Protein AF-A0A017T977-F1 (afdb_monomer_lite)

InterPro domains:
  IPR002156 Ribonuclease H domain [PF00075] (45-171)
  IPR002156 Ribonuclease H domain [PS50879] (41-176)
  IPR012337 Ribonuclease H-like superfamily [SSF53098] (46-172)
  IPR036397 Ribonuclease H superfamily [G3DSA:3.30.420.10] (46-178)

Sequence (209 aa):
MPLLPPWSSVVRVETTERKTYDREAGERKRAVGFKPDRTIDSDETWMFTDGSGSGWHGLVVLRQGEDSRLVARDARIPMKNVGAEMNALLLALEAIRPGERVVVVADFLWNVYYLLGWYKVNHPTLQEQVAKAHALLDACRPASLRYVHIRGHAKDSSPLGHWNHIADRLCALHRPVDCTAPVSAFGTPEAPRPLAKVLLEVTDGEIFR

Foldseek 3Di:
DPDADPLLVQEAAEELDPVVCCVCCPVVVHRYHYDVALADDDQAWEWAWDFALVQKIWIWIDHPPFFIKIWIDGDDDPPRHVLRQLVRVLVVLVVAAAQGAYEYEYQDPVNVCLLRVVDDDDDPSVVVSSVSSVVSCVVRVYVHYYYYHYHPPPLDLYPNNLVNVLRVVSRVVPFTDTFGHHPPLQPGSVDGDDPVVSCCVRVVCPRPD

Secondary structure (DSSP, 8-state):
-PPPPGGGGGEEEEES-HHHHIIIIIIS---EEE----S--SSSEEEEEEE-TTSEEEEEEE-TTSPEEEEEEE---S-SHHHHHHHHHHHHHHHPPTT-EEEEEES-THHHHHHTTSS---SHHHHHHHHHHHHHHHHH--SEEEEEE--TT----SHHHHHHHHHHHHHHT-S-EEEEE-GGGGEETTEEPPHHHHHHHHTTTGGG-

Radius of gyration: 16.59 Å; chains: 1; bounding box: 32×42×50 Å

pLDDT: mean 91.99, std 7.45, range [44.44, 98.69]

Organism: NCBI:txid1192034

Structure (mmCIF, N/CA/C/O backbone):
data_AF-A0A017T977-F1
#
_entry.id   AF-A0A017T977-F1
#
loop_
_atom_site.group_PDB
_atom_site.id
_atom_site.type_symbol
_atom_site.label_atom_id
_atom_site.label_alt_id
_atom_site.label_comp_id
_atom_site.label_asym_id
_atom_site.label_entity_id
_atom_site.label_seq_id
_atom_site.pdbx_PDB_ins_code
_atom_site.Cartn_x
_atom_site.Cartn_y
_atom_site.Cartn_z
_atom_site.occupancy
_atom_site.B_iso_or_equiv
_atom_site.auth_seq_id
_atom_site.auth_comp_id
_atom_site.auth_asym_id
_atom_site.auth_atom_id
_atom_site.pdbx_PDB_model_num
ATOM 1 N N . MET A 1 1 ? 3.792 5.392 -28.272 1.00 44.44 1 MET A N 1
ATOM 2 C CA . MET A 1 1 ? 3.687 5.237 -26.805 1.00 44.44 1 MET A CA 1
ATOM 3 C C . MET A 1 1 ? 2.607 4.205 -26.541 1.00 44.44 1 MET A C 1
ATOM 5 O O . MET A 1 1 ? 1.557 4.351 -27.158 1.00 44.44 1 MET A O 1
ATOM 9 N N . PRO A 1 2 ? 2.840 3.155 -25.734 1.00 53.47 2 PRO A N 1
ATOM 10 C CA . PRO A 1 2 ? 1.741 2.299 -25.300 1.00 53.47 2 PRO A CA 1
ATOM 11 C C . PRO A 1 2 ? 0.720 3.163 -24.550 1.00 53.47 2 PRO A C 1
ATOM 13 O O . PRO A 1 2 ? 1.106 4.042 -23.777 1.00 53.47 2 PRO A O 1
ATOM 16 N N . LEU A 1 3 ? -0.563 2.968 -24.849 1.00 64.94 3 LEU A N 1
ATOM 17 C CA . LEU A 1 3 ? -1.648 3.632 -24.133 1.00 64.94 3 LEU A CA 1
ATOM 18 C C . LEU A 1 3 ? -1.601 3.176 -22.674 1.00 64.94 3 LEU A C 1
ATOM 20 O O . LEU A 1 3 ? -1.457 1.982 -22.407 1.00 64.94 3 LEU A O 1
ATOM 24 N N . LEU A 1 4 ? -1.684 4.125 -21.741 1.00 75.62 4 LEU A N 1
ATOM 25 C CA . LEU A 1 4 ? -1.797 3.772 -20.333 1.00 75.62 4 LEU A CA 1
ATOM 26 C C . LEU A 1 4 ? -3.140 3.063 -20.095 1.00 75.62 4 LEU A C 1
ATOM 28 O O . LEU A 1 4 ? -4.134 3.433 -20.729 1.00 75.62 4 LEU A O 1
ATOM 32 N N . PRO A 1 5 ? -3.196 2.068 -19.195 1.00 81.88 5 PRO A N 1
ATOM 33 C CA . PRO A 1 5 ? -4.444 1.382 -18.884 1.00 81.88 5 PRO A CA 1
ATOM 34 C C . PRO A 1 5 ? -5.512 2.337 -18.321 1.00 81.88 5 PRO A C 1
ATOM 36 O O . PRO A 1 5 ? -5.151 3.350 -17.715 1.00 81.88 5 PRO A O 1
ATOM 39 N N . PRO A 1 6 ? -6.815 2.022 -18.438 1.00 82.44 6 PRO A N 1
ATOM 40 C CA . PRO A 1 6 ? -7.899 2.888 -17.963 1.00 82.44 6 PRO A CA 1
ATOM 41 C C . PRO A 1 6 ? -7.803 3.275 -16.480 1.00 82.44 6 PRO A C 1
ATOM 43 O O . PRO A 1 6 ? -8.101 4.410 -16.128 1.00 82.44 6 PRO A O 1
ATOM 46 N N . TRP A 1 7 ? -7.335 2.378 -15.606 1.00 88.38 7 TRP A N 1
ATOM 47 C CA . TRP A 1 7 ? -7.171 2.682 -14.177 1.00 88.38 7 TRP A CA 1
ATOM 48 C C . TRP A 1 7 ? -6.098 3.747 -13.904 1.00 88.38 7 TRP A C 1
ATOM 50 O O . TRP A 1 7 ? -6.095 4.364 -12.844 1.00 88.38 7 TRP A O 1
ATOM 60 N N . SER A 1 8 ? -5.189 4.017 -14.844 1.00 88.62 8 SER A N 1
ATOM 61 C CA . SER A 1 8 ? -4.122 5.005 -14.644 1.00 88.62 8 SER A CA 1
ATOM 62 C C . SER A 1 8 ? -4.657 6.421 -14.400 1.00 88.62 8 SER A C 1
ATOM 64 O O . SER A 1 8 ? -4.021 7.194 -13.687 1.00 88.62 8 SER A O 1
ATOM 66 N N . SER A 1 9 ? -5.851 6.752 -14.909 1.00 91.38 9 SER A N 1
ATOM 67 C CA . SER A 1 9 ? -6.478 8.063 -14.705 1.00 91.38 9 SER A CA 1
ATOM 68 C C . SER A 1 9 ? -7.018 8.275 -13.291 1.00 91.38 9 SER A C 1
ATOM 70 O O . SER A 1 9 ? -7.281 9.415 -12.911 1.00 91.38 9 SER A O 1
ATOM 72 N N . VAL A 1 10 ? -7.201 7.200 -12.516 1.00 93.94 10 VAL A N 1
ATOM 73 C CA . VAL A 1 10 ? -7.649 7.271 -11.117 1.00 93.94 10 VAL A CA 1
ATOM 74 C C . VAL A 1 10 ? -6.485 7.215 -10.123 1.00 93.94 10 VAL A C 1
ATOM 76 O O . VAL A 1 10 ? -6.712 7.291 -8.914 1.00 93.94 10 VAL A O 1
ATOM 79 N N . VAL A 1 11 ? -5.245 7.107 -10.619 1.00 96.62 11 VAL A N 1
ATOM 80 C CA . VAL A 1 11 ? -4.035 7.079 -9.794 1.00 96.62 11 VAL A CA 1
ATOM 81 C C . VAL A 1 11 ? -3.518 8.493 -9.552 1.00 96.62 11 VAL A C 1
ATOM 83 O O . VAL A 1 11 ? -3.280 9.259 -10.485 1.00 96.62 11 VAL A O 1
ATOM 86 N N . ARG A 1 12 ? -3.275 8.823 -8.286 1.00 97.31 12 ARG A N 1
ATOM 87 C CA . ARG A 1 12 ? -2.567 10.035 -7.860 1.00 97.31 12 ARG A CA 1
ATOM 88 C C . ARG A 1 12 ? -1.313 9.635 -7.105 1.00 97.31 12 ARG A C 1
ATOM 90 O O . ARG A 1 12 ? -1.373 8.750 -6.262 1.00 97.31 12 ARG A O 1
ATOM 97 N N . VAL A 1 13 ? -0.190 10.287 -7.390 1.00 98.00 13 VAL A N 1
ATOM 98 C CA . VAL A 1 13 ? 1.077 10.034 -6.693 1.00 98.00 13 VAL A CA 1
ATOM 99 C C . VAL A 1 13 ? 1.402 11.230 -5.820 1.00 98.00 13 VAL A C 1
ATOM 101 O O . VAL A 1 13 ? 1.393 12.361 -6.296 1.00 98.00 13 VAL A O 1
ATOM 104 N N . GLU A 1 14 ? 1.710 10.988 -4.556 1.00 98.00 14 GLU A N 1
ATOM 105 C CA . GLU A 1 14 ? 2.057 12.003 -3.569 1.00 98.00 14 GLU A CA 1
ATOM 106 C C . GLU A 1 14 ? 3.357 11.609 -2.864 1.00 98.00 14 GLU A C 1
ATOM 108 O O . GLU A 1 14 ? 3.715 10.435 -2.788 1.00 98.00 14 GLU A O 1
ATOM 113 N N . THR A 1 15 ? 4.088 12.589 -2.342 1.00 97.56 15 THR A N 1
ATOM 114 C CA . THR A 1 15 ? 5.251 12.348 -1.482 1.00 97.56 15 THR A CA 1
ATOM 115 C C . THR A 1 15 ? 5.244 13.293 -0.294 1.00 97.56 15 THR A C 1
ATOM 117 O O . THR A 1 15 ? 4.944 14.480 -0.446 1.00 97.56 15 THR A O 1
ATOM 120 N N . THR A 1 16 ? 5.649 12.792 0.873 1.00 96.12 16 THR A N 1
ATOM 121 C CA . THR A 1 16 ? 5.874 13.631 2.061 1.00 96.12 16 THR A CA 1
ATOM 122 C C . THR A 1 16 ? 7.256 14.278 2.083 1.00 96.12 16 THR A C 1
ATOM 124 O O . THR A 1 16 ? 7.513 15.196 2.854 1.00 96.12 16 THR A O 1
ATOM 127 N N . GLU A 1 17 ? 8.170 13.817 1.228 1.00 95.31 17 GLU A N 1
ATOM 128 C CA . GLU A 1 17 ? 9.544 14.313 1.180 1.00 95.31 17 GLU A CA 1
ATOM 129 C C . GLU A 1 17 ? 9.694 15.470 0.195 1.00 95.31 17 GLU A C 1
ATOM 131 O O . GLU A 1 17 ? 9.588 15.273 -1.019 1.00 95.31 17 GLU A O 1
ATOM 136 N N . ARG A 1 18 ? 10.028 16.663 0.711 1.00 95.38 18 ARG A N 1
ATOM 137 C CA . ARG A 1 18 ? 10.251 17.877 -0.096 1.00 95.38 18 ARG A CA 1
ATOM 138 C C . ARG A 1 18 ? 11.271 17.646 -1.209 1.00 95.38 18 ARG A C 1
ATOM 140 O O . ARG A 1 18 ? 10.976 17.911 -2.365 1.00 95.38 18 ARG A O 1
ATOM 147 N N . LYS A 1 19 ? 12.433 17.073 -0.877 1.00 95.38 19 LYS A N 1
ATOM 148 C CA . LYS A 1 19 ? 13.497 16.791 -1.859 1.00 95.38 19 LYS A CA 1
ATOM 149 C C . LYS A 1 19 ? 13.025 15.869 -2.985 1.00 95.38 19 LYS A C 1
ATOM 151 O O . LYS A 1 19 ? 13.422 16.042 -4.133 1.00 95.38 19 LYS A O 1
ATOM 156 N N . THR A 1 20 ? 12.194 14.879 -2.658 1.00 95.25 20 THR A N 1
ATOM 157 C CA . THR A 1 20 ? 11.607 13.982 -3.658 1.00 95.25 20 THR A CA 1
ATOM 158 C C . THR A 1 20 ? 10.600 14.732 -4.518 1.00 95.25 20 THR A C 1
ATOM 160 O O . THR A 1 20 ? 10.651 14.603 -5.734 1.00 95.25 20 THR A O 1
ATOM 163 N N . TYR A 1 21 ? 9.736 15.556 -3.924 1.00 96.75 21 TYR A N 1
ATOM 164 C CA . TYR A 1 21 ? 8.799 16.386 -4.680 1.00 96.75 21 TYR A CA 1
ATOM 165 C C . TYR A 1 21 ? 9.521 17.321 -5.657 1.00 96.75 21 TYR A C 1
ATOM 167 O O . TYR A 1 21 ? 9.223 17.292 -6.847 1.00 96.75 21 TYR A O 1
ATOM 175 N N . ASP A 1 22 ? 10.516 18.078 -5.190 1.00 96.69 22 ASP A N 1
ATOM 176 C CA . ASP A 1 22 ? 11.246 19.047 -6.015 1.00 96.69 22 ASP A CA 1
ATOM 177 C C . ASP A 1 22 ? 11.932 18.362 -7.214 1.00 96.69 22 ASP A C 1
ATOM 179 O O . ASP A 1 22 ? 11.858 18.845 -8.346 1.00 96.69 22 ASP A O 1
ATOM 183 N N . ARG A 1 23 ? 12.524 17.177 -6.996 1.00 96.06 23 ARG A N 1
ATOM 184 C CA . ARG A 1 23 ? 13.130 16.363 -8.062 1.00 96.06 23 ARG A CA 1
ATOM 185 C C . ARG A 1 23 ? 12.096 15.844 -9.063 1.00 96.06 23 ARG A C 1
ATOM 187 O O . ARG A 1 23 ? 12.322 15.875 -10.271 1.00 96.06 23 ARG A O 1
ATOM 194 N N . GLU A 1 24 ? 10.991 15.282 -8.580 1.00 96.12 24 GLU A N 1
ATOM 195 C CA . GLU A 1 24 ? 10.039 14.572 -9.439 1.00 96.12 24 GLU A CA 1
ATOM 196 C C . GLU A 1 24 ? 9.076 15.522 -10.154 1.00 96.12 24 GLU A C 1
ATOM 198 O O . GLU A 1 24 ? 8.912 15.413 -11.368 1.00 96.12 24 GLU A O 1
ATOM 203 N N . ALA A 1 25 ? 8.482 16.473 -9.435 1.00 93.00 25 ALA A N 1
ATOM 204 C CA . ALA A 1 25 ? 7.556 17.453 -9.996 1.00 93.00 25 ALA A CA 1
ATOM 205 C C . ALA A 1 25 ? 8.279 18.610 -10.703 1.00 93.00 25 ALA A C 1
ATOM 207 O O . ALA A 1 25 ? 7.788 19.108 -11.714 1.00 93.00 25 ALA A O 1
ATOM 208 N N . GLY A 1 26 ? 9.454 19.018 -10.211 1.00 92.00 26 GLY A N 1
ATOM 209 C CA . GLY A 1 26 ? 10.256 20.088 -10.805 1.00 92.00 26 GLY A CA 1
ATOM 210 C C . GLY A 1 26 ? 11.084 19.603 -11.993 1.00 92.00 26 GLY A C 1
ATOM 211 O O . GLY A 1 26 ? 10.698 19.780 -13.148 1.00 92.00 26 GLY A O 1
ATOM 212 N N . GLU A 1 27 ? 12.231 18.979 -11.716 1.00 89.62 27 GLU A N 1
ATOM 213 C CA . GLU A 1 27 ? 13.207 18.593 -12.751 1.00 89.62 27 GLU A CA 1
ATOM 214 C C . GLU A 1 27 ? 12.632 17.584 -13.754 1.00 89.62 27 GLU A C 1
ATOM 216 O O . GLU A 1 27 ? 12.839 17.701 -14.963 1.00 89.62 27 GLU A O 1
ATOM 221 N N . ARG A 1 28 ? 11.889 16.588 -13.255 1.00 89.69 28 ARG A N 1
ATOM 222 C CA . ARG A 1 28 ? 11.348 15.491 -14.073 1.00 89.69 28 ARG A CA 1
ATOM 223 C C . ARG A 1 28 ? 9.934 15.739 -14.589 1.00 89.69 28 ARG A C 1
ATOM 225 O O . ARG A 1 28 ? 9.462 14.940 -15.397 1.00 89.69 28 ARG A O 1
ATOM 232 N N . LYS A 1 29 ? 9.272 16.820 -14.153 1.00 91.94 29 LYS A N 1
ATOM 233 C CA . LYS A 1 29 ? 7.912 17.217 -14.568 1.00 91.94 29 LYS A CA 1
ATOM 234 C C . LYS A 1 29 ? 6.866 16.098 -14.444 1.00 91.94 29 LYS A C 1
ATOM 236 O O . LYS A 1 29 ? 5.935 16.018 -15.245 1.00 91.94 29 LYS A O 1
ATOM 241 N N . ARG A 1 30 ? 7.027 15.195 -13.476 1.00 92.69 30 ARG A N 1
ATOM 242 C CA . ARG A 1 30 ? 6.074 14.112 -13.199 1.00 92.69 30 ARG A CA 1
ATOM 243 C C . ARG A 1 30 ? 4.909 14.645 -12.374 1.00 92.69 30 ARG A C 1
ATOM 245 O O . ARG A 1 30 ? 5.078 15.548 -11.561 1.00 92.69 30 ARG A O 1
ATOM 252 N N . ALA A 1 31 ? 3.736 14.043 -12.550 1.00 94.19 31 ALA A N 1
ATOM 253 C CA . ALA A 1 31 ? 2.534 14.371 -11.787 1.00 94.19 31 ALA A CA 1
ATOM 254 C C . ALA A 1 31 ? 2.610 13.792 -10.360 1.00 94.19 31 ALA A C 1
ATOM 256 O O . ALA A 1 31 ? 1.888 12.860 -10.015 1.00 94.19 31 ALA A O 1
ATOM 257 N N . VAL A 1 32 ? 3.534 14.317 -9.555 1.00 96.94 32 VAL A N 1
ATOM 258 C CA . VAL A 1 32 ? 3.716 13.973 -8.141 1.00 96.94 32 VAL A CA 1
ATOM 259 C C . VAL A 1 32 ? 3.294 15.171 -7.297 1.00 96.94 32 VAL A C 1
ATOM 261 O O . VAL A 1 32 ? 3.865 16.248 -7.429 1.00 96.94 32 VAL A O 1
ATOM 264 N N . GLY A 1 33 ? 2.297 14.992 -6.434 1.00 97.25 33 GLY A N 1
ATOM 265 C CA . GLY A 1 33 ? 1.859 15.985 -5.458 1.00 97.25 33 GLY A CA 1
ATOM 266 C C . GLY A 1 33 ? 2.746 16.010 -4.213 1.00 97.25 33 GLY A C 1
ATOM 267 O O . GLY A 1 33 ? 3.407 15.025 -3.874 1.00 97.25 33 GLY A O 1
ATOM 268 N N . PHE A 1 34 ? 2.751 17.140 -3.507 1.00 97.38 34 PHE A N 1
ATOM 269 C CA . PHE A 1 34 ? 3.406 17.249 -2.207 1.00 97.38 34 PHE A CA 1
ATOM 270 C C . PHE A 1 34 ? 2.380 17.150 -1.080 1.00 97.38 34 PHE A C 1
ATOM 272 O O . PHE A 1 34 ? 1.479 17.983 -1.006 1.00 97.38 34 PHE A O 1
ATOM 279 N N . LYS A 1 35 ? 2.562 16.174 -0.188 1.00 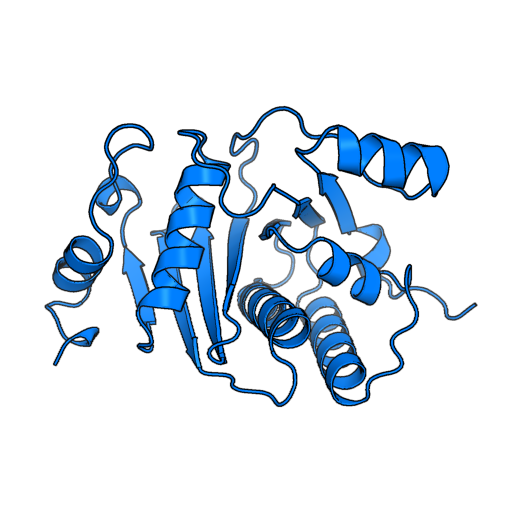95.88 35 LYS A N 1
ATOM 280 C CA . LYS A 1 35 ? 1.741 15.959 1.008 1.00 95.88 35 LYS A CA 1
ATOM 281 C C . LYS A 1 35 ? 2.593 16.213 2.263 1.00 95.88 35 LYS A C 1
ATOM 283 O O . LYS A 1 35 ? 3.202 15.279 2.776 1.00 95.88 35 LYS A O 1
ATOM 288 N N . PRO A 1 36 ? 2.738 17.465 2.735 1.00 92.44 36 PRO A N 1
ATOM 289 C CA . PRO A 1 36 ? 3.581 17.760 3.899 1.00 92.44 36 PRO A CA 1
ATOM 290 C C . PRO A 1 36 ? 3.051 17.154 5.197 1.00 92.44 36 PRO A C 1
ATOM 292 O O . PRO A 1 36 ? 3.823 16.879 6.114 1.00 92.44 36 PRO A O 1
ATOM 295 N N . ASP A 1 37 ? 1.734 17.002 5.296 1.00 92.00 37 ASP A N 1
ATOM 296 C CA . ASP A 1 37 ? 1.055 16.472 6.460 1.00 92.00 37 ASP A CA 1
ATOM 297 C C . ASP A 1 37 ? 1.156 14.944 6.475 1.00 92.00 37 ASP A C 1
ATOM 299 O O . ASP A 1 37 ? 0.714 14.238 5.571 1.00 92.00 37 ASP A O 1
ATOM 303 N N . ARG A 1 38 ? 1.753 14.407 7.535 1.00 93.38 38 ARG A N 1
ATOM 304 C CA . ARG A 1 38 ? 1.942 12.960 7.705 1.00 93.38 38 ARG A CA 1
ATOM 305 C C . ARG A 1 38 ? 0.774 12.325 8.466 1.00 93.38 38 ARG A C 1
ATOM 307 O O . ARG A 1 38 ? 0.964 11.453 9.311 1.00 93.38 38 ARG A O 1
ATOM 314 N N . THR A 1 39 ? -0.440 12.792 8.191 1.00 94.44 39 THR A N 1
ATOM 315 C CA . THR A 1 39 ? -1.687 12.330 8.811 1.00 94.44 39 THR A CA 1
ATOM 316 C C . THR A 1 39 ? -2.501 11.466 7.850 1.00 94.44 39 THR A C 1
ATOM 318 O O . THR A 1 39 ? -2.377 11.572 6.628 1.00 94.44 39 THR A O 1
ATOM 321 N N . ILE A 1 40 ? -3.355 10.620 8.428 1.00 95.06 40 ILE A N 1
ATOM 322 C CA . ILE A 1 40 ? -4.468 9.989 7.717 1.00 95.06 40 ILE A CA 1
ATOM 323 C C . ILE A 1 40 ? -5.554 11.058 7.563 1.00 95.06 40 ILE A C 1
ATOM 325 O O . ILE A 1 40 ? -6.062 11.568 8.559 1.00 95.06 40 ILE A O 1
ATOM 329 N N . ASP A 1 41 ? -5.832 11.454 6.324 1.00 95.50 41 ASP A N 1
ATOM 330 C CA . ASP A 1 41 ? -6.587 12.671 5.982 1.00 95.50 41 ASP A CA 1
ATOM 331 C C . ASP A 1 41 ? -7.957 12.406 5.335 1.00 95.50 41 ASP A C 1
ATOM 333 O O . ASP A 1 41 ? -8.613 13.335 4.866 1.00 95.50 41 ASP A O 1
ATOM 337 N N . SER A 1 42 ? -8.387 11.146 5.278 1.00 96.19 42 SER A N 1
ATOM 338 C CA . SER A 1 42 ? -9.607 10.731 4.582 1.00 96.19 42 SER A CA 1
ATOM 339 C C . SER A 1 42 ? -10.173 9.427 5.141 1.00 96.19 42 SER A C 1
ATOM 341 O O . SER A 1 42 ? -9.494 8.698 5.865 1.00 96.19 42 SER A O 1
ATOM 343 N N . ASP A 1 43 ? -11.421 9.148 4.773 1.00 96.19 43 ASP A N 1
ATOM 344 C CA . ASP A 1 43 ? -12.174 7.920 5.048 1.00 96.19 43 ASP A CA 1
ATOM 345 C C . ASP A 1 43 ? -11.886 6.782 4.049 1.00 96.19 43 ASP A C 1
ATOM 347 O O . ASP A 1 43 ? -12.495 5.716 4.121 1.00 96.19 43 ASP A O 1
ATOM 351 N N . GLU A 1 44 ? -10.956 6.999 3.116 1.00 98.12 44 GLU A N 1
ATOM 352 C CA . GLU A 1 44 ? -10.479 5.986 2.174 1.00 98.12 44 GLU A CA 1
ATOM 353 C C . GLU A 1 44 ? -9.837 4.804 2.919 1.00 98.12 44 GLU A C 1
ATOM 355 O O . GLU A 1 44 ? -9.420 4.920 4.071 1.00 98.12 44 GLU A O 1
ATOM 360 N N . THR A 1 45 ? -9.715 3.652 2.265 1.00 98.56 45 THR A N 1
ATOM 361 C CA . THR A 1 45 ? -8.996 2.517 2.857 1.00 98.56 45 THR A CA 1
ATOM 362 C C . THR A 1 45 ? -7.496 2.756 2.773 1.00 98.56 45 THR A C 1
ATOM 364 O O . THR A 1 45 ? -6.945 2.868 1.678 1.00 98.56 45 THR A O 1
ATOM 367 N N . TRP A 1 46 ? -6.821 2.785 3.921 1.00 98.69 46 TRP A N 1
ATOM 368 C CA . TRP A 1 46 ? -5.377 2.992 4.006 1.00 98.69 46 TRP A CA 1
ATOM 369 C C . TRP A 1 46 ? -4.643 1.662 4.086 1.00 98.69 46 TRP A C 1
ATOM 371 O O . TRP A 1 46 ? -4.933 0.827 4.940 1.00 98.69 46 TRP A O 1
ATOM 381 N N . MET A 1 47 ? -3.673 1.471 3.204 1.00 98.69 47 MET A N 1
ATOM 382 C CA . MET A 1 47 ? -2.865 0.267 3.095 1.00 98.69 47 MET A CA 1
ATOM 383 C C . MET A 1 47 ? -1.396 0.639 3.250 1.00 98.69 47 MET A C 1
ATOM 385 O O . MET A 1 47 ? -0.868 1.386 2.435 1.00 98.69 47 MET A O 1
ATOM 389 N N . PHE A 1 48 ? -0.736 0.129 4.283 1.00 97.81 48 PHE A N 1
ATOM 390 C CA . PHE A 1 48 ? 0.685 0.368 4.536 1.00 97.81 48 PHE A CA 1
ATOM 391 C C . PHE A 1 48 ? 1.459 -0.878 4.158 1.00 97.81 48 PHE A C 1
ATOM 393 O O . PHE A 1 48 ? 1.179 -1.948 4.698 1.00 97.81 48 PHE A O 1
ATOM 400 N N . THR A 1 49 ? 2.403 -0.743 3.236 1.00 97.12 49 THR A N 1
ATOM 401 C CA . THR A 1 49 ? 3.176 -1.868 2.709 1.00 97.12 49 THR A CA 1
ATOM 402 C C . THR A 1 49 ? 4.649 -1.685 2.986 1.00 97.12 49 THR A C 1
ATOM 404 O O . THR A 1 49 ? 5.157 -0.577 2.830 1.00 97.12 49 THR A O 1
ATOM 407 N N . ASP A 1 50 ? 5.325 -2.782 3.295 1.00 95.25 50 ASP A N 1
ATOM 408 C CA . ASP A 1 50 ? 6.781 -2.827 3.356 1.00 95.25 50 ASP A CA 1
ATOM 409 C C . ASP A 1 50 ? 7.304 -4.161 2.808 1.00 95.25 50 ASP A C 1
ATOM 411 O O . ASP A 1 50 ? 6.621 -5.193 2.883 1.00 95.25 50 ASP A O 1
ATOM 415 N N . GLY A 1 51 ? 8.499 -4.135 2.221 1.00 93.56 51 GLY A N 1
ATOM 416 C CA . GLY A 1 51 ? 9.148 -5.294 1.626 1.00 93.56 51 GLY A CA 1
ATOM 417 C C . GLY A 1 51 ? 10.587 -5.449 2.100 1.00 93.56 51 GLY A C 1
ATOM 418 O O . GLY A 1 51 ? 11.450 -4.626 1.818 1.00 93.56 51 GLY A O 1
ATOM 419 N N . SER A 1 52 ? 10.901 -6.578 2.732 1.00 90.19 52 SER A N 1
ATOM 420 C CA . SER A 1 52 ? 12.263 -6.876 3.167 1.00 90.19 52 SER A CA 1
ATOM 421 C C . SER A 1 52 ? 13.037 -7.691 2.136 1.00 90.19 52 SER A C 1
ATOM 423 O O . SER A 1 52 ? 12.549 -8.684 1.591 1.00 90.19 52 SER A O 1
ATOM 425 N N . GLY A 1 53 ? 14.322 -7.370 1.967 1.00 88.31 53 GLY A N 1
ATOM 426 C CA . GLY A 1 53 ? 15.258 -8.172 1.173 1.00 88.31 53 GLY A CA 1
ATOM 427 C C . GLY A 1 53 ? 15.472 -9.608 1.683 1.00 88.31 53 GLY A C 1
ATOM 428 O O . GLY A 1 53 ? 16.131 -10.393 1.000 1.00 88.31 53 GLY A O 1
ATOM 429 N N . SER A 1 54 ? 14.924 -9.971 2.853 1.00 89.25 54 SER A N 1
ATOM 430 C CA . SER A 1 54 ? 14.824 -11.360 3.329 1.00 89.25 54 SER A CA 1
ATOM 431 C C . SER A 1 54 ? 13.742 -12.183 2.606 1.00 89.25 54 SER A C 1
ATOM 433 O O . SER A 1 54 ? 13.700 -13.405 2.765 1.00 89.25 54 SER A O 1
ATOM 435 N N . GLY A 1 55 ? 12.897 -11.536 1.794 1.00 90.25 55 GLY A N 1
ATOM 436 C CA . GLY A 1 55 ? 11.778 -12.143 1.069 1.00 90.25 55 GLY A CA 1
ATOM 437 C C . GLY A 1 55 ? 10.443 -12.097 1.812 1.00 90.25 55 GLY A C 1
ATOM 438 O O . GLY A 1 55 ? 9.495 -12.749 1.380 1.00 90.25 55 GLY A O 1
ATOM 439 N N . TRP A 1 56 ? 10.364 -11.347 2.912 1.00 94.19 56 TRP A N 1
ATOM 440 C CA . TRP A 1 56 ? 9.141 -11.137 3.682 1.00 94.19 56 TRP A CA 1
ATOM 441 C C . TRP A 1 56 ? 8.503 -9.794 3.359 1.00 94.19 56 TRP A C 1
ATOM 443 O O . TRP A 1 56 ? 9.201 -8.793 3.212 1.00 94.19 56 TRP A O 1
ATOM 453 N N . HIS A 1 57 ? 7.176 -9.784 3.285 1.00 94.81 57 HIS A N 1
ATOM 454 C CA . HIS A 1 57 ? 6.387 -8.612 2.918 1.00 94.81 57 HIS A CA 1
ATOM 455 C C . HIS A 1 57 ? 5.267 -8.418 3.926 1.00 94.81 57 HIS A C 1
ATOM 457 O O . HIS A 1 57 ? 4.611 -9.393 4.306 1.00 94.81 57 HIS A O 1
ATOM 463 N N . GLY A 1 58 ? 5.056 -7.175 4.332 1.00 95.81 58 GLY A N 1
ATOM 464 C CA . GLY A 1 58 ? 4.084 -6.765 5.329 1.00 95.81 58 GLY A CA 1
ATOM 465 C C . GLY A 1 58 ? 3.014 -5.880 4.708 1.00 95.81 58 GLY A C 1
ATOM 466 O O . GLY A 1 58 ? 3.291 -5.061 3.832 1.00 95.81 58 GLY A O 1
ATOM 467 N N . LEU A 1 59 ? 1.784 -6.044 5.181 1.00 98.31 59 LEU A N 1
ATOM 468 C CA . LEU A 1 59 ? 0.648 -5.199 4.851 1.00 98.31 59 LEU A CA 1
ATOM 469 C C . LEU A 1 59 ? -0.167 -4.927 6.115 1.00 98.31 59 LEU A C 1
ATOM 471 O O . LEU A 1 59 ? -0.542 -5.848 6.840 1.00 98.31 59 LEU A O 1
ATOM 475 N N . VAL A 1 60 ? -0.513 -3.662 6.322 1.00 98.38 60 VAL A N 1
ATOM 476 C CA . VAL A 1 60 ? -1.573 -3.246 7.243 1.00 98.38 60 VAL A CA 1
ATOM 477 C C . VAL A 1 60 ? -2.700 -2.624 6.435 1.00 98.38 60 VAL A C 1
ATOM 479 O O . VAL A 1 60 ? -2.441 -1.723 5.644 1.00 98.38 60 VAL A O 1
ATOM 482 N N . VAL A 1 61 ? -3.942 -3.061 6.649 1.00 98.62 61 VAL A N 1
ATOM 483 C CA . VAL A 1 61 ? -5.138 -2.454 6.045 1.00 98.62 61 VAL A CA 1
ATOM 484 C C . VAL A 1 61 ? -5.984 -1.814 7.136 1.00 98.62 61 VAL A C 1
ATOM 486 O O . VAL A 1 61 ? -6.422 -2.496 8.062 1.00 98.62 61 VAL A O 1
ATOM 489 N N . LEU A 1 62 ? -6.241 -0.517 6.998 1.00 98.19 62 LEU A N 1
ATOM 490 C CA . LEU A 1 62 ? -7.167 0.252 7.819 1.00 98.19 62 LEU A CA 1
ATOM 491 C C . LEU A 1 62 ? -8.374 0.610 6.959 1.00 98.19 62 LEU A C 1
ATOM 493 O O . LEU A 1 62 ? -8.257 1.375 6.001 1.00 98.19 62 LEU A O 1
ATOM 497 N N . ARG A 1 63 ? -9.533 0.056 7.301 1.00 97.50 63 ARG A N 1
ATOM 498 C CA . ARG A 1 63 ? -10.797 0.337 6.624 1.00 97.50 63 ARG A CA 1
ATOM 499 C C . ARG A 1 63 ? -11.796 0.862 7.645 1.00 97.50 63 ARG A C 1
ATOM 501 O O . ARG A 1 63 ? -11.873 0.350 8.759 1.00 97.50 63 ARG A O 1
ATOM 508 N N . GLN A 1 64 ? -12.535 1.909 7.289 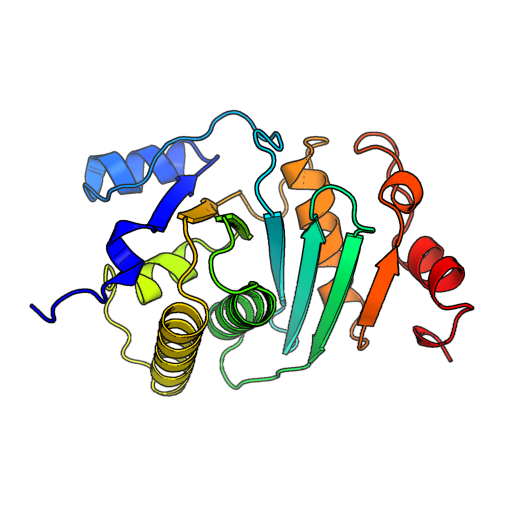1.00 94.44 64 GLN A N 1
ATOM 509 C CA . GLN A 1 64 ? -13.466 2.541 8.217 1.00 94.44 64 GLN A CA 1
ATOM 510 C C . GLN A 1 64 ? -14.535 1.545 8.691 1.00 94.44 64 GLN A C 1
ATOM 512 O O . GLN A 1 64 ? -15.172 0.875 7.882 1.00 94.44 64 GLN A O 1
ATOM 517 N N . GLY A 1 65 ? -14.741 1.476 10.008 1.00 94.75 65 GLY A N 1
ATOM 518 C CA . GLY A 1 65 ? -15.729 0.584 10.621 1.00 94.75 65 GLY A CA 1
ATOM 519 C C . GLY A 1 65 ? -15.288 -0.878 10.743 1.00 94.75 65 GLY A C 1
ATOM 520 O O . GLY A 1 65 ? -16.084 -1.700 11.187 1.00 94.75 65 GLY A O 1
ATOM 521 N N . GLU A 1 66 ? -14.045 -1.201 10.385 1.00 96.88 66 GLU A N 1
ATOM 522 C CA . GLU A 1 66 ? -13.473 -2.540 10.514 1.00 96.88 66 GLU A CA 1
ATOM 523 C C . GLU A 1 66 ? -12.249 -2.526 11.433 1.00 96.88 66 GLU A C 1
ATOM 525 O O . GLU A 1 66 ? -11.556 -1.514 11.575 1.00 96.88 66 GLU A O 1
ATOM 530 N N . ASP A 1 67 ? -11.966 -3.679 12.034 1.00 97.44 67 ASP A N 1
ATOM 531 C CA . ASP A 1 67 ? -10.686 -3.910 12.691 1.00 97.44 67 ASP A CA 1
ATOM 532 C C . ASP A 1 67 ? -9.548 -3.887 11.663 1.00 97.44 67 ASP A C 1
ATOM 534 O O . ASP A 1 67 ? -9.706 -4.293 10.506 1.00 97.44 67 ASP A O 1
ATOM 538 N N . SER A 1 68 ? -8.370 -3.436 12.092 1.00 97.56 68 SER A N 1
ATOM 539 C CA . SER A 1 68 ? -7.182 -3.402 11.245 1.00 97.56 68 SER A CA 1
ATOM 540 C C . SER A 1 68 ? -6.790 -4.817 10.841 1.00 97.56 68 SER A C 1
ATOM 542 O O . SER A 1 68 ? -6.592 -5.674 11.703 1.00 97.56 68 SER A O 1
ATOM 544 N N . ARG A 1 69 ? -6.600 -5.062 9.544 1.00 98.06 69 ARG A N 1
ATOM 545 C CA . ARG A 1 69 ? -6.060 -6.337 9.055 1.00 98.06 69 ARG A CA 1
ATOM 546 C C . ARG A 1 69 ? -4.541 -6.265 8.976 1.00 98.06 69 ARG A C 1
ATOM 548 O O . ARG A 1 69 ? -3.998 -5.322 8.404 1.00 98.06 69 ARG A O 1
ATOM 555 N N . LEU A 1 70 ? -3.869 -7.279 9.506 1.00 98.12 70 LEU A N 1
ATOM 556 C CA . LEU A 1 70 ? -2.423 -7.457 9.447 1.00 98.12 70 LEU A CA 1
ATOM 557 C C . LEU A 1 70 ? -2.107 -8.665 8.578 1.00 98.12 70 LEU A C 1
ATOM 559 O O . LEU A 1 70 ? -2.641 -9.747 8.817 1.00 98.12 70 LEU A O 1
ATOM 563 N N . VAL A 1 71 ? -1.219 -8.496 7.603 1.00 97.69 71 VAL A N 1
ATOM 564 C CA . VAL A 1 71 ? -0.764 -9.590 6.747 1.00 97.69 71 VAL A CA 1
ATOM 565 C C . VAL A 1 71 ? 0.757 -9.576 6.650 1.00 97.69 71 VAL A C 1
ATOM 567 O O . VAL A 1 71 ? 1.359 -8.530 6.426 1.00 97.69 71 VAL A O 1
ATOM 570 N N . ALA A 1 72 ? 1.378 -10.742 6.791 1.00 96.50 72 ALA A N 1
ATOM 571 C CA . ALA A 1 72 ? 2.789 -10.961 6.502 1.00 96.50 72 ALA A CA 1
ATOM 572 C C . ALA A 1 72 ? 2.944 -12.250 5.691 1.00 96.50 72 ALA A C 1
ATOM 574 O O . ALA A 1 72 ? 2.393 -13.288 6.068 1.00 96.50 72 ALA A O 1
ATOM 575 N N . ARG A 1 73 ? 3.670 -12.200 4.570 1.0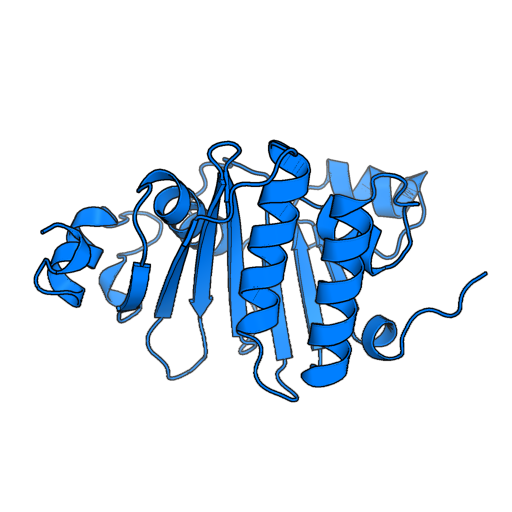0 95.06 73 ARG A N 1
ATOM 576 C CA . ARG A 1 73 ? 3.875 -13.362 3.686 1.00 95.06 73 ARG A CA 1
ATOM 577 C C . ARG A 1 73 ? 5.315 -13.461 3.199 1.00 95.06 73 ARG A C 1
ATOM 579 O O . ARG A 1 73 ? 5.924 -12.460 2.819 1.00 95.06 73 ARG A O 1
ATOM 586 N N . ASP A 1 74 ? 5.818 -14.691 3.147 1.00 93.31 74 ASP A N 1
ATOM 587 C CA . ASP A 1 74 ? 7.042 -15.022 2.419 1.00 93.31 74 ASP A CA 1
ATOM 588 C C . ASP A 1 74 ? 6.719 -15.096 0.921 1.00 93.31 74 ASP A C 1
ATOM 590 O O . ASP A 1 74 ? 5.811 -15.815 0.501 1.00 93.31 74 ASP A O 1
ATOM 594 N N . ALA A 1 75 ? 7.456 -14.335 0.119 1.00 86.12 75 ALA A N 1
ATOM 595 C CA . ALA A 1 75 ? 7.488 -14.484 -1.329 1.00 86.12 75 ALA A CA 1
ATOM 596 C C . ALA A 1 75 ? 8.907 -14.207 -1.844 1.00 86.12 75 ALA A C 1
ATOM 598 O O . ALA A 1 75 ? 9.137 -13.276 -2.622 1.00 86.12 75 ALA A O 1
ATOM 599 N N . ARG A 1 76 ? 9.883 -14.993 -1.372 1.00 81.75 76 ARG A N 1
ATOM 600 C CA . ARG A 1 76 ? 11.271 -14.932 -1.856 1.00 81.75 76 ARG A CA 1
ATOM 601 C C . ARG A 1 76 ? 11.338 -14.998 -3.377 1.00 81.75 76 ARG A C 1
ATOM 603 O O . ARG A 1 76 ? 10.905 -15.963 -4.002 1.00 81.75 76 ARG A O 1
ATOM 610 N N . ILE A 1 77 ? 11.987 -13.995 -3.951 1.00 76.75 77 ILE A N 1
ATOM 611 C CA . ILE A 1 77 ? 12.312 -13.923 -5.373 1.00 76.75 77 ILE A CA 1
ATOM 612 C C . ILE A 1 77 ? 13.790 -13.563 -5.549 1.00 76.75 77 ILE A C 1
ATOM 614 O O . ILE A 1 77 ? 14.383 -12.956 -4.652 1.00 76.75 77 ILE A O 1
ATOM 618 N N . PRO A 1 78 ? 14.413 -13.903 -6.692 1.00 73.81 78 PRO A N 1
ATOM 619 C CA . PRO A 1 78 ? 15.814 -13.590 -6.982 1.00 73.81 78 PRO A CA 1
ATOM 620 C C . PRO A 1 78 ? 16.026 -12.095 -7.307 1.00 73.81 78 PRO A C 1
ATOM 622 O O . PRO A 1 78 ? 16.677 -11.735 -8.281 1.00 73.81 78 PRO A O 1
ATOM 625 N N . MET A 1 79 ? 15.458 -11.202 -6.496 1.00 76.00 79 MET A N 1
ATOM 626 C CA . MET A 1 79 ? 15.582 -9.753 -6.600 1.00 76.00 79 MET A CA 1
ATOM 627 C C . MET A 1 79 ? 15.354 -9.157 -5.209 1.00 76.00 79 MET A C 1
ATOM 629 O O . MET A 1 79 ? 14.220 -9.077 -4.753 1.00 76.00 79 MET A O 1
ATOM 633 N N . LYS A 1 80 ? 16.442 -8.764 -4.532 1.00 73.62 80 LYS A N 1
ATOM 634 C CA . LYS A 1 80 ? 16.409 -8.423 -3.099 1.00 73.62 80 LYS A CA 1
ATOM 635 C C . LYS A 1 80 ? 15.449 -7.273 -2.785 1.00 73.62 80 LYS A C 1
ATOM 637 O O . LYS A 1 80 ? 14.437 -7.497 -2.147 1.00 73.62 80 LYS A O 1
ATOM 642 N N . ASN A 1 81 ? 15.758 -6.061 -3.245 1.00 83.12 81 ASN A N 1
ATOM 643 C CA . ASN A 1 81 ? 15.063 -4.867 -2.750 1.00 83.12 81 ASN A CA 1
ATOM 644 C C . ASN A 1 81 ? 13.864 -4.511 -3.632 1.00 83.12 81 ASN A C 1
ATOM 646 O O . ASN A 1 81 ? 12.731 -4.627 -3.200 1.00 83.12 81 ASN A O 1
ATOM 650 N N . VAL A 1 82 ? 14.095 -4.177 -4.908 1.00 88.56 82 VAL A N 1
ATOM 651 C CA . VAL A 1 82 ? 13.015 -3.764 -5.834 1.00 88.56 82 VAL A CA 1
ATOM 652 C C . VAL A 1 82 ? 11.910 -4.818 -5.938 1.00 88.56 82 VAL A C 1
ATOM 654 O O . VAL A 1 82 ? 10.734 -4.486 -6.036 1.00 88.56 82 VAL A O 1
ATOM 657 N N . GLY A 1 83 ? 12.293 -6.092 -5.910 1.00 87.19 83 GLY A N 1
ATOM 658 C CA . GLY A 1 83 ? 11.354 -7.197 -5.969 1.00 87.19 83 GLY A CA 1
ATOM 659 C C . GLY A 1 83 ? 10.502 -7.328 -4.713 1.00 87.19 83 GLY A C 1
ATOM 660 O O . GLY A 1 83 ? 9.298 -7.552 -4.838 1.00 87.19 83 GLY A O 1
ATOM 661 N N . ALA A 1 84 ? 11.110 -7.172 -3.535 1.00 89.75 84 ALA A N 1
ATOM 662 C CA . ALA A 1 84 ? 10.391 -7.214 -2.270 1.00 89.75 84 ALA A CA 1
ATOM 663 C C . ALA A 1 84 ? 9.366 -6.077 -2.186 1.00 89.75 84 ALA A C 1
ATOM 665 O O . ALA A 1 84 ? 8.194 -6.317 -1.912 1.00 89.75 84 ALA A O 1
ATOM 666 N N . GLU A 1 85 ? 9.768 -4.863 -2.546 1.00 92.44 85 GLU A N 1
ATOM 667 C CA . GLU A 1 85 ? 8.879 -3.697 -2.557 1.00 92.44 85 GLU A CA 1
ATOM 668 C C . GLU A 1 85 ? 7.688 -3.873 -3.504 1.00 92.44 85 GLU A C 1
ATOM 670 O O . GLU A 1 85 ? 6.550 -3.530 -3.176 1.00 92.44 85 GLU A O 1
ATOM 675 N N . MET A 1 86 ? 7.924 -4.467 -4.676 1.00 95.06 86 MET A N 1
ATOM 676 C CA . MET A 1 86 ? 6.855 -4.781 -5.621 1.00 95.06 86 MET A CA 1
ATOM 677 C C . MET A 1 86 ? 5.927 -5.885 -5.117 1.00 95.06 86 MET A C 1
ATOM 679 O O . MET A 1 86 ? 4.723 -5.810 -5.345 1.00 95.06 86 MET A O 1
ATOM 683 N N . ASN A 1 87 ? 6.444 -6.899 -4.422 1.00 94.44 87 ASN A N 1
ATOM 684 C CA . ASN A 1 87 ? 5.611 -7.930 -3.799 1.00 94.44 87 ASN A CA 1
ATOM 685 C C . ASN A 1 87 ? 4.761 -7.369 -2.653 1.00 94.44 87 ASN A C 1
ATOM 687 O O . ASN A 1 87 ? 3.604 -7.761 -2.513 1.00 94.44 87 ASN A O 1
ATOM 691 N N . ALA A 1 88 ? 5.295 -6.428 -1.874 1.00 95.38 88 ALA A N 1
ATOM 692 C CA . ALA A 1 88 ? 4.539 -5.725 -0.843 1.00 95.38 88 ALA A CA 1
ATOM 693 C C . ALA A 1 88 ? 3.391 -4.904 -1.454 1.00 95.38 88 ALA A C 1
ATOM 695 O O . ALA A 1 88 ? 2.250 -4.992 -1.000 1.00 95.38 88 ALA A O 1
ATOM 696 N N . LEU A 1 89 ? 3.653 -4.196 -2.559 1.00 97.06 89 LEU A N 1
ATOM 697 C CA . LEU A 1 89 ? 2.601 -3.534 -3.330 1.00 97.06 89 LEU A CA 1
ATOM 698 C C . LEU A 1 89 ? 1.560 -4.538 -3.854 1.00 97.06 89 LEU A C 1
ATOM 700 O O . LEU A 1 89 ? 0.364 -4.288 -3.732 1.00 97.06 89 LEU A O 1
ATOM 704 N N . LEU A 1 90 ? 1.981 -5.674 -4.419 1.00 97.00 90 LEU A N 1
ATOM 705 C CA . LEU A 1 90 ? 1.054 -6.711 -4.888 1.00 97.00 90 LEU A CA 1
ATOM 706 C C . LEU A 1 90 ? 0.149 -7.217 -3.761 1.00 97.00 90 LEU A C 1
ATOM 708 O O . LEU A 1 90 ? -1.040 -7.416 -3.994 1.00 97.00 90 LEU A O 1
ATOM 712 N N . LEU A 1 91 ? 0.681 -7.358 -2.545 1.00 96.31 91 LEU A N 1
ATOM 713 C CA . LEU A 1 91 ? -0.097 -7.739 -1.369 1.00 96.31 91 LEU A CA 1
ATOM 714 C C . LEU A 1 91 ? -1.202 -6.716 -1.059 1.00 96.31 91 LEU A C 1
ATOM 716 O O . LEU A 1 91 ? -2.334 -7.114 -0.785 1.00 96.31 91 LEU A O 1
ATOM 720 N N . ALA A 1 92 ? -0.913 -5.412 -1.155 1.00 98.06 92 ALA A N 1
ATOM 721 C CA . ALA A 1 92 ? -1.939 -4.372 -1.038 1.00 98.06 92 ALA A CA 1
ATOM 722 C C . ALA A 1 92 ? -2.971 -4.449 -2.168 1.00 98.06 92 ALA A C 1
ATOM 724 O O . ALA A 1 92 ? -4.168 -4.418 -1.898 1.00 98.06 92 ALA A O 1
ATOM 725 N N . LEU A 1 93 ? -2.531 -4.594 -3.423 1.00 97.94 93 LEU A N 1
ATOM 726 C CA . LEU A 1 93 ? -3.437 -4.660 -4.575 1.00 97.94 93 LEU A CA 1
ATOM 727 C C . LEU A 1 93 ? -4.386 -5.869 -4.506 1.00 97.94 93 LEU A C 1
ATOM 729 O O . LEU A 1 93 ? -5.550 -5.748 -4.877 1.00 97.94 93 LEU A O 1
ATOM 733 N N . GLU A 1 94 ? -3.921 -7.007 -3.985 1.00 97.75 94 GLU A N 1
ATOM 734 C CA . GLU A 1 94 ? -4.747 -8.192 -3.704 1.00 97.75 94 GLU A CA 1
ATOM 735 C C . GLU A 1 94 ? -5.808 -7.944 -2.614 1.00 97.75 94 GLU A C 1
ATOM 737 O O . GLU A 1 94 ? -6.825 -8.637 -2.577 1.00 97.75 94 GLU A O 1
ATOM 742 N N . ALA A 1 95 ? -5.591 -6.971 -1.723 1.00 97.81 95 ALA A N 1
ATOM 743 C CA . ALA A 1 95 ? -6.505 -6.630 -0.634 1.00 97.81 95 ALA A CA 1
ATOM 744 C C . ALA A 1 95 ? -7.552 -5.561 -1.006 1.00 97.81 95 ALA A C 1
ATOM 746 O O . ALA A 1 95 ? -8.460 -5.296 -0.205 1.00 97.81 95 ALA A O 1
ATOM 747 N N . ILE A 1 96 ? -7.437 -4.952 -2.192 1.00 98.12 96 ILE A N 1
ATOM 748 C CA . ILE A 1 96 ? -8.393 -3.961 -2.700 1.00 98.12 96 ILE A CA 1
ATOM 749 C C . ILE A 1 96 ? -9.732 -4.640 -2.988 1.00 98.12 96 ILE A C 1
ATOM 751 O O . ILE A 1 96 ? -9.804 -5.647 -3.695 1.00 98.12 96 ILE A O 1
ATOM 755 N N . ARG A 1 97 ? -10.817 -4.052 -2.479 1.00 97.69 97 ARG A N 1
ATOM 756 C CA . ARG A 1 97 ? -12.181 -4.463 -2.831 1.00 97.69 97 ARG A CA 1
ATOM 757 C C . ARG A 1 97 ? -12.628 -3.782 -4.130 1.00 97.69 97 ARG A C 1
ATOM 759 O O . ARG A 1 97 ? -12.225 -2.646 -4.389 1.00 97.69 97 ARG A O 1
ATOM 766 N N . PRO A 1 98 ? -13.475 -4.424 -4.956 1.00 97.56 98 PRO A N 1
ATOM 767 C CA . PRO A 1 98 ? -13.921 -3.804 -6.195 1.00 97.56 98 PRO A CA 1
ATOM 768 C C . PRO A 1 98 ? -14.576 -2.430 -5.988 1.00 97.56 98 PRO A C 1
ATOM 770 O O . PRO A 1 98 ? -15.432 -2.284 -5.118 1.00 97.56 98 PRO A O 1
ATOM 773 N N . GLY A 1 99 ? -14.179 -1.429 -6.781 1.00 96.62 99 GLY A N 1
ATOM 774 C CA . GLY A 1 99 ? -14.711 -0.060 -6.694 1.00 96.62 99 GLY A CA 1
ATOM 775 C C . GLY A 1 99 ? -14.265 0.745 -5.468 1.00 96.62 99 GLY A C 1
ATOM 776 O O . GLY A 1 99 ? -14.749 1.854 -5.254 1.00 96.62 99 GLY A O 1
ATOM 777 N N . GLU A 1 100 ? -13.350 0.219 -4.656 1.00 97.12 100 GLU A N 1
ATOM 778 C CA . GLU A 1 100 ? -12.888 0.879 -3.439 1.00 97.12 100 GLU A CA 1
ATOM 779 C C . GLU A 1 100 ? -12.036 2.126 -3.730 1.00 97.12 100 GLU A C 1
ATOM 781 O O . GLU A 1 100 ? -11.325 2.203 -4.735 1.00 97.12 100 GLU A O 1
ATOM 786 N N . ARG A 1 101 ? -12.102 3.111 -2.829 1.00 98.50 101 ARG A N 1
ATOM 787 C CA . ARG A 1 101 ? -11.176 4.248 -2.784 1.00 98.50 101 ARG A CA 1
ATOM 788 C C . ARG A 1 101 ? -10.042 3.910 -1.829 1.00 98.50 101 ARG A C 1
ATOM 790 O O . ARG A 1 101 ? -10.297 3.682 -0.646 1.00 98.50 101 ARG A O 1
ATOM 797 N N . VAL A 1 102 ? -8.815 3.853 -2.337 1.00 98.38 102 VAL A N 1
ATOM 798 C CA . VAL A 1 102 ? -7.668 3.356 -1.566 1.00 98.38 102 VAL A CA 1
ATOM 799 C C . VAL A 1 102 ? -6.509 4.341 -1.538 1.00 98.38 102 VAL A C 1
ATOM 801 O O . VAL A 1 102 ? -6.226 5.039 -2.515 1.00 98.38 102 VAL A O 1
ATOM 804 N N . VAL A 1 103 ? -5.795 4.335 -0.418 1.00 98.69 103 VAL A N 1
ATOM 805 C CA . VAL A 1 103 ? -4.503 4.990 -0.243 1.00 98.69 103 VAL A CA 1
ATOM 806 C C . VAL A 1 103 ? -3.468 3.919 0.060 1.00 98.69 103 VAL A C 1
ATOM 808 O O . VAL A 1 103 ? -3.553 3.248 1.082 1.00 98.69 103 VAL A O 1
ATOM 811 N N . VAL A 1 104 ? -2.481 3.755 -0.815 1.00 98.50 104 VAL A N 1
ATOM 812 C CA . VAL A 1 104 ? -1.321 2.892 -0.582 1.00 98.50 104 VAL A CA 1
ATOM 813 C C . VAL A 1 104 ? -0.165 3.762 -0.111 1.00 98.50 104 VAL A C 1
ATOM 815 O O . VAL A 1 104 ? 0.237 4.699 -0.802 1.00 98.50 104 VAL A O 1
ATOM 818 N N . VAL A 1 105 ? 0.368 3.448 1.063 1.00 97.88 105 VAL A N 1
ATOM 819 C CA . VAL A 1 105 ? 1.514 4.108 1.679 1.00 97.88 105 VAL A CA 1
ATOM 820 C C . VAL A 1 105 ? 2.696 3.152 1.643 1.00 97.88 105 VAL A C 1
ATOM 822 O O . VAL A 1 105 ? 2.604 2.027 2.131 1.00 97.88 105 VAL A O 1
ATOM 825 N N . ALA A 1 106 ? 3.800 3.613 1.070 1.00 96.19 106 ALA A N 1
ATOM 826 C CA . ALA A 1 106 ? 5.032 2.845 0.955 1.00 96.19 106 ALA A CA 1
ATOM 827 C C . ALA A 1 106 ? 6.232 3.791 0.974 1.00 96.19 106 ALA A C 1
ATOM 829 O O . ALA A 1 106 ? 6.115 4.967 0.613 1.00 96.19 106 ALA A O 1
ATOM 830 N N . ASP A 1 107 ? 7.405 3.290 1.331 1.00 92.88 107 ASP A N 1
ATOM 831 C CA . ASP A 1 107 ? 8.637 4.073 1.282 1.00 92.88 107 ASP A CA 1
ATOM 832 C C . ASP A 1 107 ? 9.427 3.925 -0.026 1.00 92.88 107 ASP A C 1
ATOM 834 O O . ASP A 1 107 ? 10.344 4.702 -0.312 1.00 92.88 107 ASP A O 1
ATOM 838 N N . PHE A 1 108 ? 9.004 3.003 -0.891 1.00 93.19 108 PHE A N 1
ATOM 839 C CA . PHE A 1 108 ? 9.612 2.797 -2.192 1.00 93.19 108 PHE A CA 1
ATOM 840 C C . PHE A 1 108 ? 8.795 3.404 -3.335 1.00 93.19 108 PHE A C 1
ATOM 842 O O . PHE A 1 108 ? 7.846 2.830 -3.866 1.00 93.19 108 PHE A O 1
ATOM 849 N N . LEU A 1 109 ? 9.200 4.592 -3.785 1.00 92.81 109 LEU A N 1
ATOM 850 C CA . LEU A 1 109 ? 8.480 5.339 -4.825 1.00 92.81 109 LEU A CA 1
ATOM 851 C C . LEU A 1 109 ? 8.539 4.698 -6.226 1.00 92.81 109 LEU A C 1
ATOM 853 O O . LEU A 1 109 ? 7.703 4.983 -7.079 1.00 92.81 109 LEU A O 1
ATOM 857 N N . TRP A 1 110 ? 9.516 3.833 -6.501 1.00 92.75 110 TRP A N 1
ATOM 858 C CA . TRP A 1 110 ? 9.675 3.259 -7.842 1.00 92.75 110 TR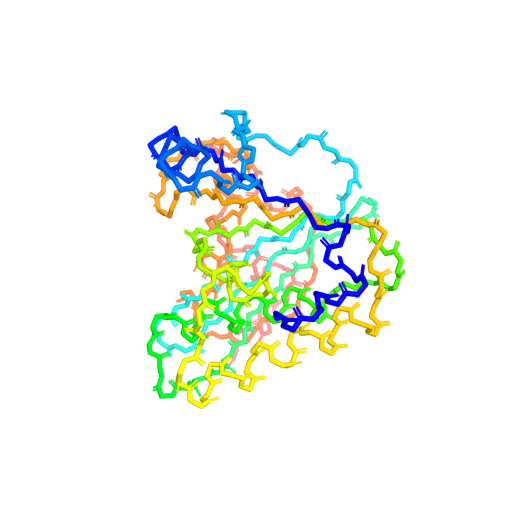P A CA 1
ATOM 859 C C . TRP A 1 110 ? 8.564 2.279 -8.219 1.00 92.75 110 TRP A C 1
ATOM 861 O O . TRP A 1 110 ? 8.286 2.142 -9.408 1.00 92.75 110 TRP A O 1
ATOM 871 N N . ASN A 1 111 ? 7.889 1.672 -7.238 1.00 91.94 111 ASN A N 1
ATOM 872 C CA . ASN A 1 111 ? 6.726 0.812 -7.459 1.00 91.94 111 ASN A CA 1
ATOM 873 C C . ASN A 1 111 ? 5.713 1.476 -8.400 1.00 91.94 111 ASN A C 1
ATOM 875 O O . ASN A 1 111 ? 5.395 0.951 -9.469 1.00 91.94 111 ASN A O 1
ATOM 879 N N . VAL A 1 112 ? 5.279 2.695 -8.063 1.00 94.25 112 VAL A N 1
ATOM 880 C CA . VAL A 1 112 ? 4.285 3.414 -8.868 1.00 94.25 112 VAL A CA 1
ATOM 881 C C . VAL A 1 112 ? 4.850 3.920 -10.199 1.00 94.25 112 VAL A C 1
ATOM 883 O O . VAL A 1 112 ? 4.109 4.053 -11.169 1.00 94.25 112 VAL A O 1
ATOM 886 N N . TYR A 1 113 ? 6.167 4.126 -10.311 1.00 94.25 113 TYR A N 1
ATOM 887 C CA . TYR A 1 113 ? 6.786 4.493 -11.592 1.00 94.25 113 TYR A CA 1
ATOM 888 C C . TYR A 1 113 ? 6.682 3.375 -12.615 1.00 94.25 113 TYR A C 1
ATOM 890 O O . TYR A 1 113 ? 6.442 3.648 -13.792 1.00 94.25 113 TYR A O 1
ATOM 898 N N . TYR A 1 114 ? 6.876 2.135 -12.170 1.00 93.88 114 TYR A N 1
ATOM 899 C CA . TYR A 1 114 ? 6.734 0.973 -13.032 1.00 93.88 114 TYR A CA 1
ATOM 900 C C . TYR A 1 114 ? 5.277 0.770 -13.436 1.00 93.88 114 TYR A C 1
ATOM 902 O O . TYR A 1 114 ? 5.008 0.545 -14.615 1.00 93.88 114 TYR A O 1
ATOM 910 N N . LEU A 1 115 ? 4.335 0.944 -12.498 1.00 93.25 115 LEU A N 1
ATOM 911 C CA . LEU A 1 115 ? 2.906 0.864 -12.804 1.00 93.25 115 LEU A CA 1
ATOM 912 C C . LEU A 1 115 ? 2.485 1.889 -13.860 1.00 93.25 115 LEU A C 1
ATOM 914 O O . LEU A 1 115 ? 1.841 1.520 -14.839 1.00 93.25 115 LEU A O 1
ATOM 918 N N . LEU A 1 116 ? 2.878 3.153 -13.686 1.00 93.69 116 LEU A N 1
ATOM 919 C CA . LEU A 1 116 ? 2.503 4.260 -14.572 1.00 93.69 116 LEU A CA 1
ATOM 920 C C . LEU A 1 116 ? 3.351 4.345 -15.850 1.00 93.69 116 LEU A C 1
ATOM 922 O O . LEU A 1 116 ? 3.197 5.283 -16.630 1.00 93.69 116 LEU A O 1
ATOM 926 N N . GLY A 1 117 ? 4.285 3.414 -16.064 1.00 91.75 117 GLY A N 1
ATOM 927 C CA . GLY A 1 117 ? 5.163 3.420 -17.235 1.00 91.75 117 GLY A CA 1
ATOM 928 C C . GLY A 1 117 ? 6.124 4.614 -17.298 1.00 91.75 117 GLY A C 1
ATOM 929 O O . GLY A 1 117 ? 6.696 4.890 -18.352 1.00 91.75 117 GLY A O 1
ATOM 930 N N . TRP A 1 118 ? 6.341 5.325 -16.186 1.00 91.81 118 TRP A N 1
ATOM 931 C CA . TRP A 1 118 ? 7.312 6.427 -16.096 1.00 91.81 118 TRP A CA 1
ATOM 932 C C . TRP A 1 118 ? 8.761 5.944 -16.144 1.00 91.81 118 TRP A C 1
ATOM 934 O O . TRP A 1 118 ? 9.685 6.754 -16.284 1.00 91.81 118 TRP A O 1
ATOM 944 N N . TYR A 1 119 ? 8.966 4.637 -15.985 1.00 90.25 119 TYR A N 1
ATOM 945 C CA . TYR A 1 119 ? 10.254 3.987 -16.126 1.00 90.25 119 TYR A CA 1
ATOM 946 C C . TYR A 1 119 ? 10.114 2.658 -16.867 1.00 90.25 119 TYR A C 1
ATOM 948 O O . TYR A 1 119 ? 9.174 1.899 -16.635 1.00 90.25 119 TYR A O 1
ATOM 956 N N . LYS A 1 120 ? 11.070 2.363 -17.754 1.00 88.69 120 LYS A N 1
ATOM 957 C CA . LYS A 1 120 ? 11.080 1.113 -18.517 1.00 88.69 120 LYS A CA 1
ATOM 958 C C . LYS A 1 120 ? 11.601 -0.029 -17.649 1.00 88.69 120 LYS A C 1
ATOM 960 O O . LYS A 1 120 ? 12.716 0.033 -17.135 1.00 88.69 120 LYS A O 1
ATOM 965 N N . VAL A 1 121 ? 10.818 -1.096 -17.550 1.00 90.19 121 VAL A N 1
ATOM 966 C CA . VAL A 1 121 ? 11.214 -2.328 -16.867 1.00 90.19 121 VAL A CA 1
ATOM 967 C C . VAL A 1 121 ? 11.871 -3.280 -17.862 1.00 90.19 121 VAL A C 1
ATOM 969 O O . VAL A 1 121 ? 11.233 -3.713 -18.820 1.00 90.19 121 VAL A O 1
ATOM 972 N N . ASN A 1 122 ? 13.138 -3.623 -17.624 1.00 90.00 122 ASN A N 1
ATOM 973 C CA . ASN A 1 122 ? 13.886 -4.576 -18.457 1.00 90.00 122 ASN A CA 1
ATOM 974 C C . ASN A 1 122 ? 14.077 -5.948 -17.789 1.00 90.00 122 ASN A C 1
ATOM 976 O O . ASN A 1 122 ? 14.408 -6.908 -18.473 1.00 90.00 122 ASN A O 1
ATOM 980 N N . HIS A 1 123 ? 13.906 -6.046 -16.467 1.00 91.44 123 HIS A N 1
ATOM 981 C CA . HIS A 1 123 ? 14.110 -7.297 -15.738 1.00 91.44 123 HIS A CA 1
ATOM 982 C C . HIS A 1 123 ? 12.860 -8.192 -15.844 1.00 91.44 123 HIS A C 1
ATOM 984 O O . HIS A 1 123 ? 11.801 -7.740 -15.403 1.00 91.44 123 HIS A O 1
ATOM 990 N N . PRO A 1 124 ? 12.951 -9.443 -16.340 1.00 91.75 124 PRO A N 1
ATOM 991 C CA . PRO A 1 124 ? 11.780 -10.293 -16.601 1.00 91.75 124 PRO A CA 1
ATOM 992 C C . PRO A 1 124 ? 10.859 -10.481 -15.390 1.00 91.75 124 PRO A C 1
ATOM 994 O O . PRO A 1 124 ? 9.673 -10.188 -15.468 1.00 91.75 124 PRO A O 1
ATOM 997 N N . THR A 1 125 ? 11.413 -10.825 -14.223 1.00 91.44 125 THR A N 1
ATOM 998 C CA . THR A 1 125 ? 10.623 -10.983 -12.985 1.00 91.44 125 THR A CA 1
ATOM 999 C C . THR A 1 125 ? 9.874 -9.708 -12.591 1.00 91.44 125 THR A C 1
ATOM 1001 O O . THR A 1 125 ? 8.751 -9.765 -12.107 1.00 91.44 125 THR A O 1
ATOM 1004 N N . LEU A 1 126 ? 10.470 -8.535 -12.826 1.00 92.31 126 LEU A N 1
ATOM 1005 C CA . LEU A 1 126 ? 9.810 -7.268 -12.522 1.00 92.31 126 LEU A CA 1
ATOM 1006 C C . LEU A 1 126 ? 8.699 -6.973 -13.541 1.00 92.31 126 LEU A C 1
ATOM 1008 O O . LEU A 1 126 ? 7.675 -6.409 -13.175 1.00 92.31 126 LEU A O 1
ATOM 1012 N N . GLN A 1 127 ? 8.865 -7.380 -14.806 1.00 93.88 127 GLN A N 1
ATOM 1013 C CA . GLN A 1 127 ? 7.807 -7.276 -15.818 1.00 93.88 127 GLN A CA 1
ATOM 1014 C C . GLN A 1 127 ? 6.598 -8.132 -15.433 1.00 93.88 127 GLN A C 1
ATOM 1016 O O . GLN A 1 127 ? 5.472 -7.654 -15.527 1.00 93.88 127 GLN A O 1
ATOM 1021 N N . GLU A 1 128 ? 6.827 -9.352 -14.944 1.00 93.94 128 GLU A N 1
ATOM 1022 C CA . GLU A 1 128 ? 5.768 -10.238 -14.445 1.00 93.94 128 GLU A CA 1
ATOM 1023 C C . GLU A 1 128 ? 5.031 -9.626 -13.247 1.00 93.94 128 GLU A C 1
ATOM 1025 O O . GLU A 1 128 ? 3.801 -9.604 -13.226 1.00 93.94 128 GLU A O 1
ATOM 1030 N N . GLN A 1 129 ? 5.760 -9.064 -12.276 1.00 94.69 129 GLN A N 1
ATOM 1031 C CA . GLN A 1 129 ? 5.154 -8.386 -11.125 1.00 94.69 129 GLN A CA 1
ATOM 1032 C C . GLN A 1 129 ? 4.314 -7.173 -11.546 1.00 94.69 129 GLN A C 1
ATOM 1034 O O . GLN A 1 129 ? 3.199 -6.995 -11.059 1.00 94.69 129 GLN A O 1
ATOM 1039 N N . VAL A 1 130 ? 4.815 -6.353 -12.474 1.00 95.31 130 VAL A N 1
ATOM 1040 C CA . VAL A 1 130 ? 4.072 -5.197 -12.999 1.00 95.31 130 VAL A CA 1
ATOM 1041 C C . VAL A 1 130 ? 2.832 -5.644 -13.772 1.00 95.31 130 VAL A C 1
ATOM 1043 O O . VAL A 1 130 ? 1.761 -5.082 -13.565 1.00 95.31 130 VAL A O 1
ATOM 1046 N N . ALA A 1 131 ? 2.939 -6.688 -14.597 1.00 95.19 131 ALA A N 1
ATOM 1047 C CA . ALA A 1 131 ? 1.795 -7.254 -15.306 1.00 95.19 131 ALA A CA 1
ATOM 1048 C C . ALA A 1 131 ? 0.738 -7.805 -14.334 1.00 95.19 131 ALA A C 1
ATOM 1050 O O . ALA A 1 131 ? -0.454 -7.568 -14.523 1.00 95.19 131 ALA A O 1
ATOM 1051 N N . LYS A 1 132 ? 1.161 -8.476 -13.253 1.00 96.38 132 LYS A N 1
ATOM 1052 C CA . LYS A 1 132 ? 0.256 -8.935 -12.189 1.00 96.38 132 LYS A CA 1
ATOM 1053 C C . LYS A 1 132 ? -0.446 -7.758 -11.508 1.00 96.38 132 LYS A C 1
ATOM 1055 O O . LYS A 1 132 ? -1.653 -7.813 -11.296 1.00 96.38 132 LYS A O 1
ATOM 1060 N N . ALA A 1 133 ? 0.283 -6.686 -11.203 1.00 96.81 133 ALA A N 1
ATOM 1061 C CA . ALA A 1 133 ? -0.290 -5.484 -10.608 1.00 96.81 133 ALA A CA 1
ATOM 1062 C C . ALA A 1 133 ? -1.322 -4.820 -11.533 1.00 96.81 133 ALA A C 1
ATOM 1064 O O . ALA A 1 133 ? -2.398 -4.439 -11.077 1.00 96.81 133 ALA A O 1
ATOM 1065 N N . HIS A 1 134 ? -1.030 -4.731 -12.835 1.00 96.25 134 HIS A N 1
ATOM 1066 C CA . HIS A 1 134 ? -1.979 -4.236 -13.837 1.00 96.25 134 HIS A CA 1
ATOM 1067 C C . HIS A 1 134 ? -3.246 -5.095 -13.884 1.00 96.25 134 HIS A C 1
ATOM 1069 O O . HIS A 1 134 ? -4.341 -4.547 -13.813 1.00 96.25 134 HIS A O 1
ATOM 1075 N N . ALA A 1 135 ? -3.106 -6.423 -13.907 1.00 96.50 135 ALA A N 1
ATOM 1076 C CA . ALA A 1 135 ? -4.243 -7.342 -13.908 1.00 96.50 135 ALA A CA 1
ATOM 1077 C C . ALA A 1 135 ? -5.112 -7.212 -12.644 1.00 96.50 135 ALA A C 1
ATOM 1079 O O . ALA A 1 135 ? -6.338 -7.244 -12.736 1.00 96.50 135 ALA A O 1
ATOM 1080 N N . LEU A 1 136 ? -4.496 -7.030 -11.471 1.00 97.50 136 LEU A N 1
ATOM 1081 C CA . LEU A 1 136 ? -5.218 -6.789 -10.218 1.00 97.50 136 LEU A CA 1
ATOM 1082 C C . LEU A 1 136 ? -6.006 -5.475 -10.272 1.00 97.50 136 LEU A C 1
ATOM 1084 O O . LEU A 1 136 ? -7.186 -5.471 -9.936 1.00 97.50 136 LEU A O 1
ATOM 1088 N N . LEU A 1 137 ? -5.389 -4.390 -10.750 1.00 96.75 137 LEU A N 1
ATOM 1089 C CA . LEU A 1 137 ? -6.044 -3.085 -10.900 1.00 96.75 137 LEU A CA 1
ATOM 1090 C C . LEU A 1 137 ? -7.195 -3.116 -11.916 1.00 96.75 137 LEU A C 1
ATOM 1092 O O . LEU A 1 137 ? -8.239 -2.510 -11.678 1.00 96.75 137 LEU A O 1
ATOM 1096 N N . ASP A 1 138 ? -7.041 -3.856 -13.016 1.00 95.44 138 ASP A N 1
ATOM 1097 C CA . ASP A 1 138 ? -8.105 -4.070 -14.006 1.00 95.44 138 ASP A CA 1
ATOM 1098 C C . ASP A 1 138 ? -9.269 -4.904 -13.451 1.00 95.44 138 ASP A C 1
ATOM 1100 O O . ASP A 1 138 ? -10.429 -4.675 -13.818 1.00 95.44 138 ASP A O 1
ATOM 1104 N N . ALA A 1 139 ? -8.973 -5.864 -12.571 1.00 95.50 139 ALA A N 1
ATOM 1105 C CA . ALA A 1 139 ? -9.970 -6.715 -11.936 1.00 95.50 139 ALA A CA 1
ATOM 1106 C C . ALA A 1 139 ? -10.745 -5.976 -10.836 1.00 95.50 139 ALA A C 1
ATOM 1108 O O . ALA A 1 139 ? -11.973 -6.060 -10.797 1.00 95.50 139 ALA A O 1
ATOM 1109 N N . CYS A 1 140 ? -10.059 -5.240 -9.955 1.00 94.81 140 CYS A N 1
ATOM 1110 C CA . CYS A 1 140 ? -10.708 -4.540 -8.848 1.00 94.81 140 CYS A CA 1
ATOM 1111 C C . CYS A 1 140 ? -11.314 -3.193 -9.265 1.00 94.81 140 CYS A C 1
ATOM 1113 O O . CYS A 1 140 ? -12.324 -2.787 -8.696 1.00 94.81 140 CYS A O 1
ATOM 1115 N N . ARG A 1 141 ? -10.766 -2.516 -10.284 1.00 95.94 141 ARG A N 1
ATOM 1116 C CA . ARG A 1 141 ? -11.265 -1.221 -10.785 1.00 95.94 141 ARG A CA 1
ATOM 1117 C C . ARG A 1 141 ? -11.518 -0.228 -9.639 1.00 95.94 141 ARG A C 1
ATOM 1119 O O . ARG A 1 141 ? -12.674 0.123 -9.386 1.00 95.94 141 ARG A O 1
ATOM 1126 N N . PRO A 1 142 ? -10.471 0.189 -8.906 1.00 97.19 142 PRO A N 1
ATOM 1127 C CA . PRO A 1 142 ? -10.650 1.078 -7.767 1.00 97.19 142 PRO A CA 1
ATOM 1128 C C . PRO A 1 142 ? -11.265 2.404 -8.233 1.00 97.19 142 PRO A C 1
ATOM 1130 O O . PRO A 1 142 ? -10.967 2.884 -9.328 1.00 97.19 142 PRO A O 1
ATOM 1133 N N . ALA A 1 143 ? -12.111 3.012 -7.403 1.00 97.56 143 ALA A N 1
ATOM 1134 C CA . ALA A 1 143 ? -12.684 4.325 -7.704 1.00 97.56 143 ALA A CA 1
ATOM 1135 C C . ALA A 1 143 ? -11.620 5.435 -7.634 1.00 97.56 143 ALA A C 1
ATOM 1137 O O . ALA A 1 143 ? -11.670 6.405 -8.391 1.00 97.56 143 ALA A O 1
ATOM 1138 N N . SER A 1 144 ? -10.640 5.277 -6.743 1.00 98.12 144 SER A N 1
ATOM 1139 C CA . SER A 1 144 ? -9.430 6.095 -6.663 1.00 98.12 144 SER A CA 1
ATOM 1140 C C . SER A 1 144 ? -8.281 5.279 -6.080 1.00 98.12 144 SER A C 1
ATOM 1142 O O . SER A 1 144 ? -8.498 4.407 -5.238 1.00 98.12 144 SER A O 1
ATOM 1144 N N . LEU A 1 145 ? -7.055 5.584 -6.506 1.00 98.25 145 LEU A N 1
ATOM 1145 C CA . LEU A 1 145 ? -5.839 5.072 -5.880 1.00 98.25 145 LEU A CA 1
ATOM 1146 C C . LEU A 1 145 ? -4.879 6.232 -5.631 1.00 98.25 145 LEU A C 1
ATOM 1148 O O . LEU A 1 145 ? -4.335 6.820 -6.564 1.00 98.25 145 LEU A O 1
ATOM 1152 N N . ARG A 1 146 ? -4.641 6.561 -4.364 1.00 98.31 146 ARG A N 1
ATOM 1153 C CA . ARG A 1 146 ? -3.559 7.467 -3.966 1.00 98.31 146 ARG A CA 1
ATOM 1154 C C . ARG A 1 146 ? -2.346 6.639 -3.577 1.00 98.31 146 ARG A C 1
ATOM 1156 O O . ARG A 1 146 ? -2.439 5.781 -2.713 1.00 98.31 146 ARG A O 1
ATOM 1163 N N . TYR A 1 147 ? -1.210 6.898 -4.205 1.00 98.38 147 TYR A N 1
ATOM 1164 C CA . TYR A 1 147 ? 0.072 6.328 -3.821 1.00 98.38 147 TYR A CA 1
ATOM 1165 C C . TYR A 1 147 ? 0.867 7.386 -3.063 1.00 98.38 147 TYR A C 1
ATOM 1167 O O . TYR A 1 147 ? 1.353 8.342 -3.668 1.00 98.38 147 TYR A O 1
ATOM 1175 N N . VAL A 1 148 ? 0.992 7.232 -1.748 1.00 98.19 148 VAL A N 1
ATOM 1176 C CA . VAL A 1 148 ? 1.694 8.175 -0.876 1.00 98.19 148 VAL A CA 1
ATOM 1177 C C . VAL A 1 148 ? 3.063 7.606 -0.537 1.00 98.19 148 VAL A C 1
ATOM 1179 O O . VAL A 1 148 ? 3.200 6.693 0.274 1.00 98.19 148 VAL A O 1
ATOM 1182 N N . HIS A 1 149 ? 4.097 8.183 -1.138 1.00 97.44 149 HIS A N 1
ATOM 1183 C CA . HIS A 1 149 ? 5.468 7.896 -0.752 1.00 97.44 149 HIS A CA 1
ATOM 1184 C C . HIS A 1 149 ? 5.836 8.627 0.540 1.00 97.44 149 HIS A C 1
ATOM 1186 O O . HIS A 1 149 ? 5.729 9.857 0.633 1.00 97.44 149 HIS A O 1
ATOM 1192 N N . ILE A 1 150 ? 6.361 7.879 1.503 1.00 94.88 150 ILE A N 1
ATOM 1193 C CA . ILE A 1 150 ? 6.975 8.427 2.711 1.00 94.88 150 ILE A CA 1
ATOM 1194 C C . ILE A 1 150 ? 8.458 8.068 2.757 1.00 94.88 150 ILE A C 1
ATOM 1196 O O . ILE A 1 150 ? 8.905 7.138 2.105 1.00 94.88 150 ILE A O 1
ATOM 1200 N N . ARG A 1 151 ? 9.264 8.779 3.543 1.00 88.81 151 ARG A N 1
ATOM 1201 C CA . ARG A 1 151 ? 10.641 8.337 3.783 1.00 88.81 151 ARG A CA 1
ATOM 1202 C C . ARG A 1 151 ? 10.688 7.087 4.662 1.00 88.81 151 ARG A C 1
ATOM 1204 O O . ARG A 1 151 ? 10.182 7.109 5.784 1.00 88.81 151 ARG A O 1
ATOM 1211 N N . GLY A 1 152 ? 11.399 6.072 4.179 1.00 80.88 152 GLY A N 1
ATOM 1212 C CA . GLY A 1 152 ? 11.696 4.848 4.920 1.00 80.88 152 GLY A CA 1
ATOM 1213 C C . GLY A 1 152 ? 12.483 5.112 6.200 1.00 80.88 152 GLY A C 1
ATOM 1214 O O . GLY A 1 152 ? 13.317 6.025 6.265 1.00 80.88 152 GLY A O 1
ATOM 1215 N N . HIS A 1 153 ? 12.184 4.330 7.237 1.00 72.25 153 HIS A N 1
ATOM 1216 C CA . HIS A 1 153 ? 12.787 4.406 8.575 1.00 72.25 153 HIS A CA 1
ATOM 1217 C C . HIS A 1 153 ? 12.778 5.803 9.232 1.00 72.25 153 HIS A C 1
ATOM 1219 O O . HIS A 1 153 ? 13.561 6.070 10.152 1.00 72.25 153 HIS A O 1
ATOM 1225 N N . ALA A 1 154 ? 11.906 6.712 8.786 1.00 74.06 154 ALA A N 1
ATOM 1226 C CA . ALA A 1 154 ? 11.689 7.979 9.466 1.00 74.06 154 ALA A CA 1
ATOM 1227 C C . ALA A 1 154 ? 11.042 7.702 10.830 1.00 74.06 154 ALA A C 1
ATOM 1229 O O . ALA A 1 154 ? 9.883 7.305 10.919 1.00 74.06 154 ALA A O 1
ATOM 1230 N N . LYS A 1 155 ? 11.817 7.883 11.903 1.00 68.38 155 LYS A N 1
ATOM 1231 C CA . LYS A 1 155 ? 11.316 7.791 13.275 1.00 68.38 155 LYS A CA 1
ATOM 1232 C C . LYS A 1 155 ? 10.584 9.082 13.612 1.00 68.38 155 LYS A C 1
ATOM 1234 O O . LYS A 1 155 ? 11.186 10.019 14.130 1.00 68.38 155 LYS A O 1
ATOM 1239 N N . ASP A 1 156 ? 9.301 9.128 13.294 1.00 80.12 156 ASP A N 1
ATOM 1240 C CA . ASP A 1 156 ? 8.401 10.171 13.763 1.00 80.12 156 ASP A CA 1
ATOM 1241 C C . ASP A 1 156 ? 7.133 9.558 14.362 1.00 80.12 156 ASP A C 1
ATOM 1243 O O . ASP A 1 156 ? 6.788 8.406 14.099 1.00 80.12 156 ASP A O 1
ATOM 1247 N N . SER A 1 157 ? 6.463 10.331 15.213 1.00 85.06 157 SER A N 1
ATOM 1248 C CA . SER A 1 157 ? 5.213 9.943 15.869 1.00 85.06 157 SER A CA 1
ATOM 1249 C C . SER A 1 157 ? 3.985 10.291 15.024 1.00 85.06 157 SER A C 1
ATOM 1251 O O . SER A 1 157 ? 2.889 10.436 15.556 1.00 85.06 157 SER A O 1
ATOM 1253 N N . SER A 1 158 ? 4.138 10.487 13.712 1.00 92.06 158 SER A N 1
ATOM 1254 C CA . SER A 1 158 ? 2.984 10.767 12.861 1.00 92.06 158 SER A CA 1
ATOM 1255 C C . SER A 1 158 ? 2.147 9.500 12.643 1.00 92.06 158 SER A C 1
ATOM 1257 O O . SER A 1 158 ? 2.692 8.392 12.684 1.00 92.06 158 SER A O 1
ATOM 1259 N N . PRO A 1 159 ? 0.838 9.622 12.354 1.00 92.94 159 PRO A N 1
ATOM 1260 C CA . PRO A 1 159 ? 0.011 8.475 11.992 1.00 92.94 159 PRO A CA 1
ATOM 1261 C C . PRO A 1 159 ? 0.593 7.641 10.843 1.00 92.94 159 PRO A C 1
ATOM 1263 O O . PRO A 1 159 ? 0.597 6.415 10.932 1.00 92.94 159 PRO A O 1
ATOM 1266 N N . LEU A 1 160 ? 1.134 8.279 9.794 1.00 94.69 160 LEU A N 1
ATOM 1267 C CA . LEU A 1 160 ? 1.743 7.534 8.686 1.00 94.69 160 LEU A CA 1
ATOM 1268 C C . LEU A 1 160 ? 3.012 6.795 9.120 1.00 94.69 160 LEU A C 1
ATOM 1270 O O . LEU A 1 160 ? 3.195 5.634 8.758 1.00 94.69 160 LEU A O 1
ATOM 1274 N N . GLY A 1 161 ? 3.863 7.443 9.920 1.00 92.50 161 GLY A N 1
ATOM 1275 C CA . GLY A 1 161 ? 5.070 6.824 10.470 1.00 92.50 161 GLY A CA 1
ATOM 1276 C C . GLY A 1 161 ? 4.750 5.620 11.357 1.00 92.50 161 GLY A C 1
ATOM 1277 O O . GLY A 1 161 ? 5.362 4.563 11.206 1.00 92.50 161 GLY A O 1
ATOM 1278 N N . HIS A 1 162 ? 3.745 5.745 12.227 1.00 92.56 162 HIS A N 1
ATOM 1279 C CA . HIS A 1 162 ? 3.314 4.680 13.132 1.00 92.56 162 HIS A CA 1
ATOM 1280 C C . HIS A 1 162 ? 2.868 3.415 12.386 1.00 92.56 162 HIS A C 1
ATOM 1282 O O . HIS A 1 162 ? 3.363 2.325 12.674 1.00 92.56 162 HIS A O 1
ATOM 1288 N N . TRP A 1 163 ? 1.969 3.546 11.409 1.00 94.75 163 TRP A N 1
ATOM 1289 C CA . TRP A 1 163 ? 1.454 2.389 10.674 1.00 94.75 163 TRP A CA 1
ATOM 1290 C C . TRP A 1 163 ? 2.471 1.797 9.698 1.00 94.75 163 TRP A C 1
ATOM 1292 O O . TRP A 1 163 ? 2.548 0.574 9.577 1.00 94.75 163 TRP A O 1
ATOM 1302 N N . ASN A 1 164 ? 3.319 2.625 9.082 1.00 94.31 164 ASN A N 1
ATOM 1303 C CA . ASN A 1 164 ? 4.437 2.120 8.285 1.00 94.31 164 ASN A CA 1
ATOM 1304 C C . ASN A 1 164 ? 5.417 1.306 9.138 1.00 94.31 164 ASN A C 1
ATOM 1306 O O . ASN A 1 164 ? 5.900 0.264 8.712 1.00 94.31 164 ASN A O 1
ATOM 1310 N N . HIS A 1 165 ? 5.679 1.741 10.373 1.00 92.31 165 HIS A N 1
ATOM 1311 C CA . HIS A 1 165 ? 6.521 0.998 11.312 1.00 92.31 165 HIS A CA 1
ATOM 1312 C C . HIS A 1 165 ? 5.910 -0.349 11.719 1.00 92.31 165 HIS A C 1
ATOM 1314 O O . HIS A 1 165 ? 6.631 -1.304 11.999 1.00 92.31 165 HIS A O 1
ATOM 1320 N N . ILE A 1 166 ? 4.579 -0.455 11.754 1.00 94.56 166 ILE A N 1
ATOM 1321 C CA . ILE A 1 166 ? 3.904 -1.741 11.961 1.00 94.56 166 ILE A CA 1
ATOM 1322 C C . ILE A 1 166 ? 4.103 -2.653 10.742 1.00 94.56 166 ILE A C 1
ATOM 1324 O O . ILE A 1 166 ? 4.412 -3.826 10.941 1.00 94.56 166 ILE A O 1
ATOM 1328 N N . ALA A 1 167 ? 3.991 -2.132 9.514 1.00 95.19 167 ALA A N 1
ATOM 1329 C CA . ALA A 1 167 ? 4.266 -2.897 8.294 1.00 95.19 167 ALA A CA 1
ATOM 1330 C C . ALA A 1 167 ? 5.723 -3.407 8.242 1.00 95.19 167 ALA A C 1
ATOM 1332 O O . ALA A 1 167 ? 5.935 -4.602 8.044 1.00 95.19 167 ALA A O 1
ATOM 1333 N N . ASP A 1 168 ? 6.705 -2.552 8.549 1.00 93.06 168 ASP A N 1
ATOM 1334 C CA . ASP A 1 168 ? 8.131 -2.923 8.658 1.00 93.06 168 ASP A CA 1
ATOM 1335 C C . ASP A 1 168 ? 8.366 -4.023 9.703 1.00 93.06 168 ASP A C 1
ATOM 1337 O O . ASP A 1 168 ? 9.024 -5.041 9.456 1.00 93.06 168 ASP A O 1
ATOM 1341 N N . ARG A 1 169 ? 7.727 -3.897 10.871 1.00 92.94 169 ARG A N 1
ATOM 1342 C CA . ARG A 1 169 ? 7.799 -4.932 11.906 1.00 92.94 169 ARG A CA 1
ATOM 1343 C C . ARG A 1 169 ? 7.151 -6.244 11.483 1.00 92.94 169 ARG A C 1
ATOM 1345 O O . ARG A 1 169 ? 7.669 -7.285 11.877 1.00 92.94 169 ARG A O 1
ATOM 1352 N N . LEU A 1 170 ? 6.058 -6.220 10.717 1.00 94.62 170 LEU A N 1
ATOM 1353 C CA . LEU A 1 170 ? 5.451 -7.437 10.170 1.00 94.62 170 LEU A CA 1
ATOM 1354 C C . LEU A 1 170 ? 6.446 -8.182 9.270 1.00 94.62 170 LEU A C 1
ATOM 1356 O O . LEU A 1 170 ? 6.598 -9.394 9.425 1.00 94.62 170 LEU A O 1
ATOM 1360 N N . CYS A 1 171 ? 7.186 -7.471 8.411 1.00 91.06 171 CYS A N 1
ATOM 1361 C CA . CYS A 1 171 ? 8.261 -8.060 7.606 1.00 91.06 171 CYS A CA 1
ATOM 1362 C C . CYS A 1 171 ? 9.342 -8.705 8.485 1.00 91.06 171 CYS A C 1
ATOM 1364 O O . CYS A 1 171 ? 9.753 -9.842 8.248 1.00 91.06 171 CYS A O 1
ATOM 1366 N N . ALA A 1 172 ? 9.781 -7.994 9.527 1.00 91.19 172 ALA A N 1
ATOM 1367 C CA . ALA A 1 172 ? 10.873 -8.418 10.402 1.00 91.19 172 ALA A CA 1
ATOM 1368 C C . ALA A 1 172 ? 10.550 -9.639 11.287 1.00 91.19 172 ALA A C 1
ATOM 1370 O O . ALA A 1 172 ? 11.467 -10.248 11.842 1.00 91.19 172 ALA A O 1
ATOM 1371 N N . LEU A 1 173 ? 9.273 -10.021 11.430 1.00 91.06 173 LEU A N 1
ATOM 1372 C CA . LEU A 1 173 ? 8.877 -11.213 12.193 1.00 91.06 173 LEU A CA 1
ATOM 1373 C C . LEU A 1 173 ? 9.317 -12.519 11.532 1.00 91.06 173 LEU A C 1
ATOM 1375 O O . LEU A 1 173 ? 9.459 -13.525 12.228 1.00 91.06 173 LEU A O 1
ATOM 1379 N N . HIS A 1 174 ? 9.494 -12.513 10.208 1.00 91.75 174 HIS A N 1
ATOM 1380 C CA . HIS A 1 174 ? 9.763 -13.709 9.412 1.00 91.75 174 HIS A CA 1
ATOM 1381 C C . HIS A 1 174 ? 8.781 -14.864 9.695 1.00 91.75 174 HIS A C 1
ATOM 1383 O O . HIS A 1 174 ? 9.176 -16.029 9.804 1.00 91.75 174 HIS A O 1
ATOM 1389 N N . ARG A 1 175 ? 7.496 -14.531 9.859 1.00 91.94 175 ARG A N 1
ATOM 1390 C CA . ARG A 1 175 ? 6.408 -15.476 10.138 1.00 91.94 175 ARG A CA 1
ATOM 1391 C C . ARG A 1 175 ? 5.153 -15.087 9.364 1.00 91.94 175 ARG A C 1
ATOM 1393 O O . ARG A 1 175 ? 4.905 -13.891 9.208 1.00 91.94 175 ARG A O 1
ATOM 1400 N N . PRO A 1 176 ? 4.365 -16.065 8.882 1.00 94.69 176 PRO A N 1
ATOM 1401 C CA . PRO A 1 176 ? 3.110 -15.762 8.222 1.00 94.69 176 PRO A CA 1
ATOM 1402 C C . PRO A 1 176 ? 2.127 -15.168 9.233 1.00 94.69 176 PRO A C 1
ATOM 1404 O O . PRO A 1 176 ? 1.983 -15.668 10.347 1.00 94.69 176 PRO A O 1
ATOM 1407 N N . VAL A 1 177 ? 1.454 -14.099 8.826 1.00 95.88 177 VAL A N 1
ATOM 1408 C CA . VAL A 1 177 ? 0.396 -13.438 9.597 1.00 95.88 177 VAL A CA 1
ATOM 1409 C C . VAL A 1 177 ? -0.761 -13.178 8.637 1.00 95.88 177 VAL A C 1
ATOM 1411 O O . VAL A 1 177 ? -0.532 -12.710 7.525 1.00 95.88 177 VAL A O 1
ATOM 1414 N N . ASP A 1 178 ? -1.987 -13.485 9.047 1.00 96.50 178 ASP A N 1
ATOM 1415 C CA . ASP A 1 178 ? -3.222 -12.996 8.421 1.00 96.50 178 ASP A CA 1
ATOM 1416 C C . ASP A 1 178 ? -4.293 -12.961 9.514 1.00 96.50 178 ASP A C 1
ATOM 1418 O O . ASP A 1 178 ? -4.903 -13.977 9.841 1.00 96.50 178 ASP A O 1
ATOM 1422 N N . CYS A 1 179 ? -4.427 -11.816 10.175 1.00 96.50 179 CYS A N 1
ATOM 1423 C CA . CYS A 1 179 ? -5.360 -11.645 11.285 1.00 96.50 179 CYS A CA 1
ATOM 1424 C C . CYS A 1 179 ? -5.932 -10.228 11.319 1.00 96.50 179 CYS A C 1
ATOM 1426 O O . CYS A 1 179 ? -5.484 -9.334 10.597 1.00 96.50 179 CYS A O 1
ATOM 1428 N N . THR A 1 180 ? -6.932 -10.023 12.171 1.00 96.88 180 THR A N 1
ATOM 1429 C CA . THR A 1 180 ? -7.505 -8.707 12.458 1.00 96.88 180 THR A CA 1
ATOM 1430 C C . THR A 1 180 ? -7.267 -8.327 13.911 1.00 96.88 180 THR A C 1
ATOM 1432 O O . THR A 1 180 ? -7.263 -9.183 14.794 1.00 96.88 180 THR A O 1
ATOM 1435 N N . ALA A 1 181 ? -7.069 -7.038 14.162 1.00 95.00 181 ALA A N 1
ATOM 1436 C CA . ALA A 1 181 ? -6.904 -6.482 15.494 1.00 95.00 181 ALA A CA 1
ATOM 1437 C C . ALA A 1 181 ? -7.569 -5.101 15.565 1.00 95.00 181 ALA A C 1
ATOM 1439 O O . ALA A 1 181 ? -7.396 -4.303 14.638 1.00 95.00 181 ALA A O 1
ATOM 1440 N N . PRO A 1 182 ? -8.275 -4.763 16.655 1.00 94.25 182 PRO A N 1
ATOM 1441 C CA . PRO A 1 182 ? -8.835 -3.428 16.800 1.00 94.25 182 PRO A CA 1
ATOM 1442 C C . PRO A 1 182 ? -7.711 -2.388 16.834 1.00 94.25 182 PRO A C 1
ATOM 1444 O O . PRO A 1 182 ? -6.649 -2.626 17.411 1.00 94.25 182 PRO A O 1
ATOM 1447 N N . VAL A 1 183 ? -7.947 -1.202 16.265 1.00 90.25 183 VAL A N 1
ATOM 1448 C CA . VAL A 1 183 ? -6.956 -0.103 16.229 1.00 90.25 183 VAL A CA 1
ATOM 1449 C C . VAL A 1 183 ? -6.418 0.230 17.629 1.00 90.25 183 VAL A C 1
ATOM 1451 O O . VAL A 1 183 ? -5.232 0.509 17.800 1.00 90.25 183 VAL A O 1
ATOM 1454 N N . SER A 1 184 ? -7.266 0.132 18.656 1.00 90.94 184 SER A N 1
ATOM 1455 C CA . SER A 1 184 ? -6.884 0.353 20.056 1.00 90.94 184 SER A CA 1
ATOM 1456 C C . SER A 1 184 ? -5.798 -0.609 20.560 1.00 90.94 184 SER A C 1
ATOM 1458 O O . SER A 1 184 ? -5.086 -0.284 21.513 1.00 90.94 184 SER A O 1
ATOM 1460 N N . ALA A 1 185 ? -5.609 -1.766 19.916 1.00 92.31 185 ALA A N 1
ATOM 1461 C CA . ALA A 1 185 ? -4.590 -2.735 20.295 1.00 92.31 185 ALA A CA 1
ATOM 1462 C C . ALA A 1 185 ? -3.158 -2.230 20.061 1.00 92.31 185 ALA A C 1
ATOM 1464 O O . ALA A 1 185 ? -2.247 -2.723 20.725 1.00 92.31 185 ALA A O 1
ATOM 1465 N N . PHE A 1 186 ? -2.943 -1.243 19.184 1.00 91.38 186 PHE A N 1
ATOM 1466 C CA . PHE A 1 186 ? -1.606 -0.780 18.786 1.00 91.38 186 PHE A CA 1
ATOM 1467 C C . PHE A 1 186 ? -1.056 0.374 19.644 1.00 91.38 186 PHE A C 1
ATOM 1469 O O . PHE A 1 186 ? 0.135 0.691 19.567 1.00 91.38 186 PHE A O 1
ATOM 1476 N N . GLY A 1 187 ? -1.874 0.934 20.541 1.00 87.38 187 GLY A N 1
ATOM 1477 C CA . GLY A 1 187 ? -1.521 2.112 21.337 1.00 87.38 187 GLY A CA 1
ATOM 1478 C C . GLY A 1 187 ? -1.593 3.407 20.524 1.00 87.38 187 GLY A C 1
ATOM 1479 O O . GLY A 1 187 ? -2.178 3.438 19.444 1.00 87.38 187 GLY A O 1
ATOM 1480 N N . THR A 1 188 ? -1.017 4.487 21.052 1.00 84.81 188 THR A N 1
ATOM 1481 C CA . THR A 1 188 ? -0.878 5.748 20.305 1.00 84.81 188 THR A CA 1
ATOM 1482 C C . THR A 1 188 ? 0.503 5.829 19.650 1.00 84.81 188 THR A C 1
ATOM 1484 O O . THR A 1 188 ? 1.427 5.131 20.086 1.00 84.81 188 THR A O 1
ATOM 1487 N N . PRO A 1 189 ? 0.695 6.682 18.629 1.00 82.88 189 PRO A N 1
ATOM 1488 C CA . PRO A 1 189 ? 2.009 6.894 18.026 1.00 82.88 189 PRO A CA 1
ATOM 1489 C C . PRO A 1 189 ? 3.118 7.273 19.024 1.00 82.88 189 PRO A C 1
ATOM 1491 O O . PRO A 1 189 ? 4.265 6.873 18.837 1.00 82.88 189 PRO A O 1
ATOM 1494 N N . GLU A 1 190 ? 2.792 8.000 20.097 1.00 81.62 190 GLU A N 1
ATOM 1495 C CA . GLU A 1 190 ? 3.729 8.429 21.147 1.00 81.62 190 GLU A CA 1
ATOM 1496 C C . GLU A 1 190 ? 4.074 7.309 22.140 1.00 81.62 190 GLU A C 1
ATOM 1498 O O . GLU A 1 190 ? 5.133 7.339 22.768 1.00 81.62 190 GLU A O 1
ATOM 1503 N N . ALA A 1 191 ? 3.192 6.318 22.284 1.00 81.44 191 ALA A N 1
ATOM 1504 C CA . ALA A 1 191 ? 3.340 5.195 23.206 1.00 81.44 191 ALA A CA 1
ATOM 1505 C C . ALA A 1 191 ? 2.920 3.868 22.534 1.00 81.44 191 ALA A C 1
ATOM 1507 O O . ALA A 1 191 ? 1.929 3.246 22.937 1.00 81.44 191 ALA A O 1
ATOM 1508 N N . PRO A 1 192 ? 3.655 3.414 21.498 1.00 84.31 192 PRO A N 1
ATOM 1509 C CA . PRO A 1 192 ? 3.256 2.259 20.706 1.00 84.31 192 PRO A CA 1
ATOM 1510 C C . PRO A 1 192 ? 3.424 0.954 21.489 1.00 84.31 192 PRO A C 1
ATOM 1512 O O . PRO A 1 192 ? 4.423 0.741 22.185 1.00 84.31 192 PRO A O 1
ATOM 1515 N N . ARG A 1 193 ? 2.483 0.022 21.317 1.00 88.88 193 ARG A N 1
ATOM 1516 C CA . ARG A 1 193 ? 2.594 -1.324 21.897 1.00 88.88 193 ARG A CA 1
ATOM 1517 C C . ARG A 1 193 ? 3.532 -2.214 21.058 1.00 88.88 193 ARG A C 1
ATOM 1519 O O . ARG A 1 193 ? 3.592 -2.072 19.834 1.00 88.88 193 ARG A O 1
ATOM 1526 N N . PRO A 1 194 ? 4.291 -3.150 21.667 1.00 90.38 194 PRO A N 1
ATOM 1527 C CA . PRO A 1 194 ? 5.091 -4.110 20.905 1.00 90.38 194 PRO A CA 1
ATOM 1528 C C . PRO A 1 194 ? 4.209 -5.010 20.032 1.00 90.38 194 PRO A C 1
ATOM 1530 O O . PRO A 1 194 ? 3.288 -5.643 20.547 1.00 90.38 194 PRO A O 1
ATOM 1533 N N . LEU A 1 195 ? 4.529 -5.127 18.738 1.00 90.44 195 LEU A N 1
ATOM 1534 C CA . LEU A 1 195 ? 3.729 -5.910 17.786 1.00 90.44 195 LEU A CA 1
ATOM 1535 C C . LEU A 1 195 ? 3.576 -7.374 18.222 1.00 90.44 195 LEU A C 1
ATOM 1537 O O . LEU A 1 195 ? 2.480 -7.911 18.167 1.00 90.44 195 LEU A O 1
ATOM 1541 N N . ALA A 1 196 ? 4.639 -7.997 18.738 1.00 89.12 196 ALA A N 1
ATOM 1542 C CA . ALA A 1 196 ? 4.574 -9.371 19.238 1.00 89.12 196 ALA A CA 1
ATOM 1543 C C . ALA A 1 196 ? 3.531 -9.549 20.355 1.00 89.12 1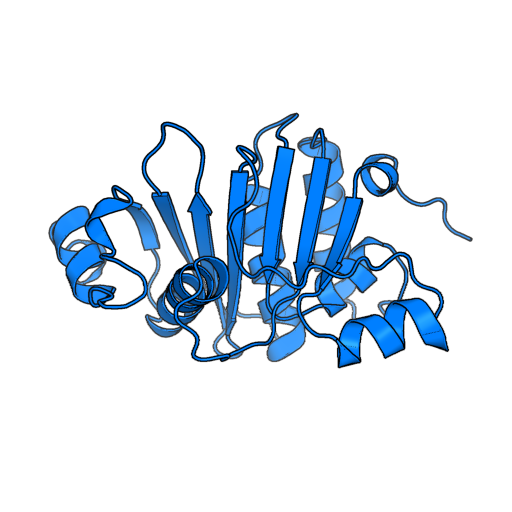96 ALA A C 1
ATOM 1545 O O . ALA A 1 196 ? 2.837 -10.558 20.381 1.00 89.12 196 ALA A O 1
ATOM 1546 N N . LYS A 1 197 ? 3.372 -8.555 21.242 1.00 89.19 197 LYS A N 1
ATOM 1547 C CA . LYS A 1 197 ? 2.353 -8.591 22.299 1.00 89.19 197 LYS A CA 1
ATOM 1548 C C . LY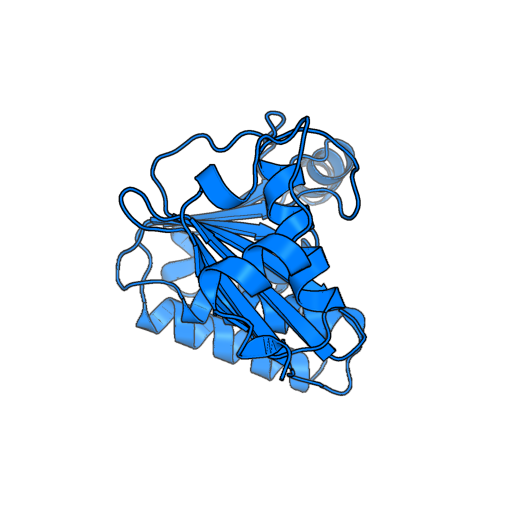S A 1 197 ? 0.945 -8.501 21.712 1.00 89.19 197 LYS A C 1
ATOM 1550 O O . LYS A 1 197 ? 0.079 -9.258 22.127 1.00 89.19 197 LYS A O 1
ATOM 1555 N N . VAL A 1 198 ? 0.739 -7.608 20.742 1.00 90.94 198 VAL A N 1
ATOM 1556 C CA . VAL A 1 198 ? -0.542 -7.498 20.026 1.00 90.94 198 VAL A CA 1
ATOM 1557 C C . VAL A 1 198 ? -0.881 -8.823 19.350 1.00 90.94 198 VAL A C 1
ATOM 1559 O O . VAL A 1 198 ? -1.961 -9.352 19.566 1.00 90.94 198 VAL A O 1
ATOM 1562 N N . LEU A 1 199 ? 0.064 -9.403 18.605 1.00 92.31 199 LEU A N 1
ATOM 1563 C CA . LEU A 1 199 ? -0.137 -10.668 17.899 1.00 92.31 199 LEU A CA 1
ATOM 1564 C C . LEU A 1 199 ? -0.417 -11.842 18.846 1.00 92.31 199 LEU A C 1
ATOM 1566 O O . LEU A 1 199 ? -1.285 -12.654 18.545 1.00 92.31 199 LEU A O 1
ATOM 1570 N N . LEU A 1 200 ? 0.271 -11.926 19.990 1.00 90.75 200 LEU A N 1
ATOM 1571 C CA . LEU A 1 200 ? -0.005 -12.941 21.013 1.00 90.75 200 LEU A CA 1
ATOM 1572 C C . LEU A 1 200 ? -1.446 -12.849 21.531 1.00 90.75 200 LEU A C 1
ATOM 1574 O O . LEU A 1 200 ? -2.089 -13.880 21.680 1.00 90.75 200 LEU A O 1
ATOM 1578 N N . GLU A 1 201 ? -1.939 -11.635 21.782 1.00 91.38 201 GLU A N 1
ATOM 1579 C CA . GLU A 1 201 ? -3.292 -11.398 22.300 1.00 91.38 201 GLU A CA 1
ATOM 1580 C C . GLU A 1 201 ? -4.378 -11.688 21.257 1.00 91.38 201 GLU A C 1
ATOM 1582 O O . GLU A 1 201 ? -5.384 -12.297 21.589 1.00 91.38 201 GLU A O 1
ATOM 1587 N N . VAL A 1 202 ? -4.193 -11.270 20.000 1.00 91.44 202 VAL A N 1
ATOM 1588 C CA . VAL A 1 202 ? -5.249 -11.396 18.973 1.00 91.44 202 VAL A CA 1
ATOM 1589 C C . VAL A 1 202 ? -5.295 -12.760 18.292 1.00 91.44 202 VAL A C 1
ATOM 1591 O O . VAL A 1 202 ? -6.243 -13.045 17.570 1.00 91.44 202 VAL A O 1
ATOM 1594 N N . THR A 1 203 ? -4.269 -13.590 18.483 1.00 87.75 203 THR A N 1
ATOM 1595 C CA . THR A 1 203 ? -4.207 -14.940 17.897 1.00 87.75 203 THR A CA 1
ATOM 1596 C C . THR A 1 203 ? -4.134 -16.043 18.942 1.00 87.75 203 THR A C 1
ATOM 1598 O O . THR A 1 203 ? -3.819 -17.173 18.595 1.00 87.75 203 THR A O 1
ATOM 1601 N N . ASP A 1 204 ? -4.322 -15.729 20.230 1.00 86.38 204 ASP A N 1
ATOM 1602 C CA . ASP A 1 204 ? -4.121 -16.667 21.349 1.00 86.38 204 ASP A CA 1
ATOM 1603 C C . ASP A 1 204 ? -2.766 -17.418 21.289 1.00 86.38 204 ASP A C 1
ATOM 1605 O O . ASP A 1 204 ? -2.585 -18.559 21.743 1.00 86.38 204 ASP A O 1
ATOM 1609 N N . GLY A 1 205 ? -1.774 -16.742 20.704 1.00 82.69 205 GLY A N 1
ATOM 1610 C CA . GLY A 1 205 ? -0.429 -17.241 20.456 1.00 82.69 205 GLY A CA 1
ATOM 1611 C C . GLY A 1 205 ? -0.283 -18.258 19.322 1.00 82.69 205 GLY A C 1
ATOM 1612 O O . GLY A 1 205 ? 0.814 -18.794 19.181 1.00 82.69 205 GLY A O 1
ATOM 1613 N N . GLU A 1 206 ? -1.308 -18.522 18.507 1.00 83.06 206 GLU A N 1
ATOM 1614 C CA . GLU A 1 206 ? -1.250 -19.486 17.394 1.00 83.06 206 GLU A CA 1
ATOM 1615 C C . GLU A 1 206 ? -0.094 -19.211 16.420 1.00 83.06 206 GLU A C 1
ATOM 1617 O O . GLU A 1 206 ? 0.584 -20.142 16.001 1.00 83.06 206 GLU A O 1
ATOM 1622 N N . ILE A 1 207 ? 0.216 -17.941 16.135 1.00 83.12 207 ILE A N 1
ATOM 1623 C CA . ILE A 1 207 ? 1.307 -17.545 15.218 1.00 83.12 207 ILE A CA 1
ATOM 1624 C C . ILE A 1 207 ? 2.715 -17.870 15.781 1.00 83.12 207 ILE A C 1
ATOM 1626 O O . ILE A 1 207 ? 3.709 -17.931 15.043 1.00 83.12 207 ILE A O 1
ATOM 1630 N N . PHE A 1 208 ? 2.829 -18.063 17.098 1.00 81.00 208 PHE A N 1
ATOM 1631 C CA . PHE A 1 208 ? 4.105 -18.275 17.792 1.00 81.00 208 PHE A CA 1
ATOM 1632 C C . PHE A 1 208 ? 4.360 -19.722 18.224 1.00 81.00 208 PHE A C 1
ATOM 1634 O O . PHE A 1 208 ? 5.469 -20.005 18.684 1.00 81.00 208 PHE A O 1
ATOM 1641 N N . ARG A 1 209 ? 3.372 -20.610 18.086 1.00 76.62 209 ARG A N 1
ATOM 1642 C CA . ARG A 1 209 ? 3.525 -22.055 18.315 1.00 76.62 209 ARG A CA 1
ATOM 1643 C C . ARG A 1 209 ? 4.175 -22.728 17.106 1.00 76.62 209 ARG A C 1
ATOM 1645 O O . ARG A 1 209 ? 4.838 -23.760 17.335 1.00 76.62 209 ARG A O 1
#